Protein AF-0000000069130497 (afdb_homodimer)

Secondary structure (DSSP, 8-state):
-----------------------------EEPHHHHHHHHBSEEEEEEEEHHHHS--SS-PEEESSEEEEEEEE-B-SSTT--EEEEEEEEEEEEEEEESSSS--EEEEEEEEEEEEEEE-/-----------------------------EEPHHHHHHHHBSEEEEEEEEHHHHS--SS-PEEESSEEEEEEEE-B-SSTT--EEEEEEEEEEEEEEEESSSS--EEEEEEEEEEEEEEE-

Foldseek 3Di:
DCCPDDPPPPCPPPDCPVVPPPPPPPPVDDDDDVRVPVVQAKWKDKDWAAPCVVPPDPADKDKVVRTDIAIEIGGDHPDPPWDKAAPDKDKDWDWMWIASDPVDIDIDIDIDIHGDTIDID/DPCPPPPPPPPPPPPPPPPPPPPPPPPPDDDDDVRVPVVQAKWKDKDWAAPCVVPPDPADKDKVVRTDIAIEIGGDHPDPVWDKAAPDKDKDWDWMWIASDPVGIDIDIDIDIHGDTIDID

Solvent-accessible surface area (backbone atoms only — not comparable to full-atom values): 14346 Å² total; per-residue (Å²): 139,90,83,84,79,86,85,81,80,81,81,79,80,76,79,78,73,68,75,75,76,71,65,74,74,70,71,70,66,62,40,48,47,70,59,40,41,65,65,9,39,49,32,68,39,69,41,58,42,49,46,62,75,78,52,73,61,94,64,75,66,51,51,42,58,39,25,37,64,36,37,34,55,41,40,29,39,96,45,89,88,33,44,51,36,67,76,38,70,46,73,45,36,32,40,36,34,36,26,76,46,96,84,42,76,46,77,42,80,44,77,43,76,27,38,75,38,46,44,69,85,137,88,82,78,76,80,79,79,76,78,76,77,74,75,73,74,72,69,76,72,74,70,67,75,72,71,70,70,65,63,41,47,48,68,58,42,40,65,65,9,38,48,32,67,38,70,41,57,41,48,46,62,75,79,53,73,59,93,64,77,65,50,50,41,58,42,24,36,64,35,37,35,56,41,40,27,40,97,46,89,86,33,44,49,36,65,78,39,70,46,72,45,35,31,41,35,33,38,25,74,45,97,83,42,78,47,75,45,81,44,76,43,77,28,37,76,39,45,41,70,84

Sequence (242 aa):
SWSSRPNHLTVTLIIKHGQAHSAPLSHAVVLNFQEVWHRSFCRTIEKLVEVVQEYPGEVEHIYSPSCVPLVRCAGCCGDDNMECHPTNTSNVTMLVRHRRSDVDNNIDCMTFVEHQTCECRSWSSRPNHLTVTLIIKHGQAHSAPLSHAVVLNFQEVWHRSFCRTIEKLVEVVQEYPGEVEHIYSPSCVPLVRCAGCCGDDNMECHPTNTSNVTMLVRHRRSDVDNNIDCMTFVEHQTCECR

Nearest PDB structures (foldseek):
  3p9w-assembly4_G  TM=9.369E-01  e=6.025E-10  Homo sapiens
  6d3o-assembly1_A  TM=9.027E-01  e=5.396E-10  Homo sapiens
  1mjv-assembly1_B  TM=9.504E-01  e=1.233E-09  Homo sapiens
  1mkk-assembly1_A  TM=8.549E-01  e=1.716E-09  Homo sapiens
  2gnn-assembly1_B  TM=8.647E-01  e=1.409E-07  Orf virus (strain NZ2)

InterPro domains:
  IPR000072 PDGF/VEGF domain [PF00341] (42-120)
  IPR000072 PDGF/VEGF domain [PS50278] (29-121)
  IPR000072 PDGF/VEGF domain [SM00141] (40-121)
  IPR000072 PDGF/VEGF domain [cd00135] (40-121)
  IPR023581 Platelet-derived growth factor, conserved site [PS00249] (65-77)
  IPR029034 Cystine-knot cytokine [G3DSA:2.10.90.10] (26-121)
  IPR029034 Cystine-knot cytokine [SSF57501] (28-121)
  IPR050507 Platelet-derived/Vascular endothelial growth factor [PTHR12025] (25-121)

Radius of gyration: 30.94 Å; Cα contacts (8 Å, |Δi|>4): 458; chains: 2; bounding box: 43×103×122 Å

Structure (mmCIF, N/CA/C/O backbone):
data_AF-0000000069130497-model_v1
#
loop_
_entity.id
_entity.type
_entity.pdbx_description
1 polymer 'Placental growth factor b'
#
loop_
_atom_site.group_PDB
_atom_site.id
_atom_site.type_symbol
_atom_site.label_atom_id
_atom_site.label_alt_id
_atom_site.label_comp_id
_atom_site.label_asym_id
_atom_site.label_entity_id
_atom_site.label_seq_id
_atom_site.pdbx_PDB_ins_code
_atom_site.Cartn_x
_atom_site.Cartn_y
_atom_site.Cartn_z
_atom_site.occupancy
_atom_site.B_iso_or_equiv
_atom_site.auth_seq_id
_atom_site.auth_comp_id
_atom_site.auth_asym_id
_atom_site.auth_atom_id
_atom_site.pdbx_PDB_model_num
ATOM 1 N N . SER A 1 1 ? -8.797 -27.828 69.25 1 28.8 1 SER A N 1
ATOM 2 C CA . SER A 1 1 ? -10.234 -28.016 69.062 1 28.8 1 SER A CA 1
ATOM 3 C C . SER A 1 1 ? -10.57 -28.312 67.625 1 28.8 1 SER A C 1
ATOM 5 O O . SER A 1 1 ? -10.445 -27.438 66.75 1 28.8 1 SER A O 1
ATOM 7 N N . TRP A 1 2 ? -10.461 -29.766 67.188 1 34.94 2 TRP A N 1
ATOM 8 C CA . TRP A 1 2 ? -10.211 -30.453 65.938 1 34.94 2 TRP A CA 1
ATOM 9 C C . TRP A 1 2 ? -11.5 -30.625 65.125 1 34.94 2 TRP A C 1
ATOM 11 O O . TRP A 1 2 ? -12.391 -31.375 65.5 1 34.94 2 TRP A O 1
ATOM 21 N N . SER A 1 3 ? -12.211 -29.469 64.375 1 34.5 3 SER A N 1
ATOM 22 C CA . SER A 1 3 ? -13.5 -29.234 63.719 1 34.5 3 SER A CA 1
ATOM 23 C C . SER A 1 3 ? -13.633 -30.031 62.438 1 34.5 3 SER A C 1
ATOM 25 O O . SER A 1 3 ? -12.875 -29.812 61.469 1 34.5 3 SER A O 1
ATOM 27 N N . SER A 1 4 ? -13.992 -31.438 62.438 1 38.03 4 SER A N 1
ATOM 28 C CA . SER A 1 4 ? -13.969 -32.438 61.406 1 38.03 4 SER A CA 1
ATOM 29 C C . SER A 1 4 ? -15.102 -32.25 60.406 1 38.03 4 SER A C 1
ATOM 31 O O . SER A 1 4 ? -16.266 -32.531 60.688 1 38.03 4 SER A O 1
ATOM 33 N N . ARG A 1 5 ? -14.992 -31.047 59.469 1 37.59 5 ARG A N 1
ATOM 34 C CA . ARG A 1 5 ? -16.125 -30.656 58.656 1 37.59 5 ARG A CA 1
ATOM 35 C C . ARG A 1 5 ? -16.406 -31.688 57.562 1 37.59 5 ARG A C 1
ATOM 37 O O . ARG A 1 5 ? -15.492 -32.406 57.156 1 37.59 5 ARG A O 1
ATOM 44 N N . PRO A 1 6 ? -17.703 -31.922 57 1 43.5 6 PRO A N 1
ATOM 45 C CA . PRO A 1 6 ? -18.516 -32.875 56.25 1 43.5 6 PRO A CA 1
ATOM 46 C C . PRO A 1 6 ? -18.234 -32.812 54.75 1 43.5 6 PRO A C 1
ATOM 48 O O . PRO A 1 6 ? -18.297 -31.734 54.156 1 43.5 6 PRO A O 1
ATOM 51 N N . ASN A 1 7 ? -17.359 -33.719 54 1 34.62 7 ASN A N 1
ATOM 52 C CA . ASN A 1 7 ? -16.781 -33.594 52.688 1 34.62 7 ASN A CA 1
ATOM 53 C C . ASN A 1 7 ? -17.766 -34.031 51.594 1 34.62 7 ASN A C 1
ATOM 55 O O . ASN A 1 7 ? -18.047 -35.219 51.438 1 34.62 7 ASN A O 1
ATOM 59 N N . HIS A 1 8 ? -18.953 -33.375 51.344 1 37.59 8 HIS A N 1
ATOM 60 C CA . HIS A 1 8 ? -19.938 -33.781 50.344 1 37.59 8 HIS A CA 1
ATOM 61 C C . HIS A 1 8 ? -19.359 -33.688 48.938 1 37.59 8 HIS A C 1
ATOM 63 O O . HIS A 1 8 ? -18.859 -32.656 48.531 1 37.59 8 HIS A O 1
ATOM 69 N N . LEU A 1 9 ? -18.891 -34.906 48.25 1 34.34 9 LEU A N 1
ATOM 70 C CA . LEU A 1 9 ? -18.172 -35.031 47 1 34.34 9 LEU A CA 1
ATOM 71 C C . LEU A 1 9 ? -19.141 -35 45.812 1 34.34 9 LEU A C 1
ATOM 73 O O . LEU A 1 9 ? -19.906 -35.938 45.594 1 34.34 9 LEU A O 1
ATOM 77 N N . THR A 1 10 ? -20 -34.031 45.469 1 38.69 10 THR A N 1
ATOM 78 C CA . THR A 1 10 ? -20.938 -34.188 44.344 1 38.69 10 THR A CA 1
ATOM 79 C C . THR A 1 10 ? -20.203 -34.094 43 1 38.69 10 THR A C 1
ATOM 81 O O . THR A 1 10 ? -19.5 -33.125 42.75 1 38.69 10 THR A O 1
ATOM 84 N N . VAL A 1 11 ? -19.922 -35.312 42.281 1 32.31 11 VAL A N 1
ATOM 85 C CA . VAL A 1 11 ? -19.156 -35.438 41.031 1 32.31 11 VAL A CA 1
ATOM 86 C C . VAL A 1 11 ? -20.016 -35.062 39.844 1 32.31 11 VAL A C 1
ATOM 88 O O . VAL A 1 11 ? -21.031 -35.719 39.562 1 32.31 11 VAL A O 1
ATOM 91 N N . THR A 1 12 ? -20.469 -33.812 39.562 1 33.53 12 THR A N 1
ATOM 92 C CA . THR A 1 12 ? -21.266 -33.531 38.375 1 33.53 12 THR A CA 1
ATOM 93 C C . THR A 1 12 ? -20.422 -33.719 37.125 1 33.53 12 THR A C 1
ATOM 95 O O . THR A 1 12 ? -19.406 -33.031 36.938 1 33.53 12 THR A O 1
ATOM 98 N N . LEU A 1 13 ? -20.422 -34.938 36.562 1 29.92 13 LEU A N 1
ATOM 99 C CA . LEU A 1 13 ? -19.656 -35.188 35.344 1 29.92 13 LEU A CA 1
ATOM 100 C C . LEU A 1 13 ? -20.266 -34.5 34.156 1 29.92 13 LEU A C 1
ATOM 102 O O . LEU A 1 13 ? -21.406 -34.75 33.781 1 29.92 13 LEU A O 1
ATOM 106 N N . ILE A 1 14 ? -20.062 -33.188 33.938 1 34.47 14 ILE A N 1
ATOM 107 C CA . ILE A 1 14 ? -20.531 -32.406 32.812 1 34.47 14 ILE A CA 1
ATOM 108 C C . ILE A 1 14 ? -19.938 -32.969 31.516 1 34.47 14 ILE A C 1
ATOM 110 O O . ILE A 1 14 ? -18.703 -33.125 31.406 1 34.47 14 ILE A O 1
ATOM 114 N N . ILE A 1 15 ? -20.734 -33.75 30.797 1 35.5 15 ILE A N 1
ATOM 115 C CA . ILE A 1 15 ? -20.516 -34.375 29.484 1 35.5 15 ILE A CA 1
ATOM 1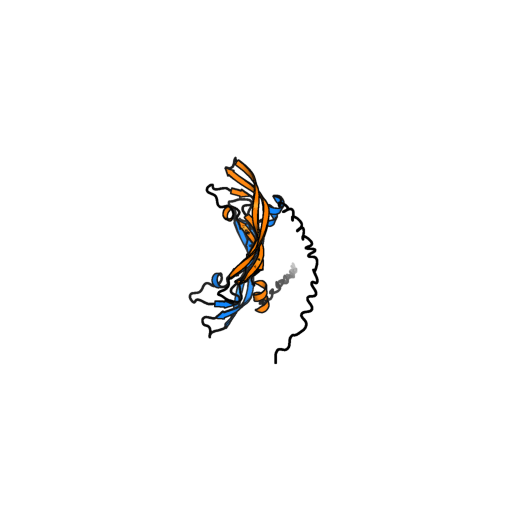16 C C . ILE A 1 15 ? -20.078 -33.281 28.5 1 35.5 15 ILE A C 1
ATOM 118 O O . ILE A 1 15 ? -20.766 -32.281 28.312 1 35.5 15 ILE A O 1
ATOM 122 N N . LYS A 1 16 ? -18.797 -33.406 28.062 1 34.66 16 LYS A N 1
ATOM 123 C CA . LYS A 1 16 ? -18.047 -32.594 27.109 1 34.66 16 LYS A CA 1
ATOM 124 C C . LYS A 1 16 ? -18.594 -32.781 25.688 1 34.66 16 LYS A C 1
ATOM 126 O O . LYS A 1 16 ? -18.328 -33.812 25.047 1 34.66 16 LYS A O 1
ATOM 131 N N . HIS A 1 17 ? -19.859 -32.5 25.484 1 37.72 17 HIS A N 1
ATOM 132 C CA . HIS A 1 17 ? -20.172 -32.531 24.062 1 37.72 17 HIS A CA 1
ATOM 133 C C . HIS A 1 17 ? -19.25 -31.625 23.281 1 37.72 17 HIS A C 1
ATOM 135 O O . HIS A 1 17 ? -19.328 -30.391 23.406 1 37.72 17 HIS A O 1
ATOM 141 N N . GLY A 1 18 ? -18.047 -31.812 23.266 1 35.75 18 GLY A N 1
ATOM 142 C CA . GLY A 1 18 ? -17.281 -30.922 22.406 1 35.75 18 GLY A CA 1
ATOM 143 C C . GLY A 1 18 ? -17.766 -30.906 20.969 1 35.75 18 GLY A C 1
ATOM 144 O O . GLY A 1 18 ? -17.75 -31.953 20.297 1 35.75 18 GLY A O 1
ATOM 145 N N . GLN A 1 19 ? -18.984 -30.297 20.781 1 37.62 19 GLN A N 1
ATOM 146 C CA . GLN A 1 19 ? -19.328 -30.125 19.375 1 37.62 19 GLN A CA 1
ATOM 147 C C . GLN A 1 19 ? -18.109 -29.734 18.547 1 37.62 19 GLN A C 1
ATOM 149 O O . GLN A 1 19 ? -17.375 -28.812 18.906 1 37.62 19 GLN A O 1
ATOM 154 N N . ALA A 1 20 ? -17.531 -30.688 17.812 1 35.47 20 ALA A N 1
ATOM 155 C CA . ALA A 1 20 ? -16.5 -30.469 16.797 1 35.47 20 ALA A C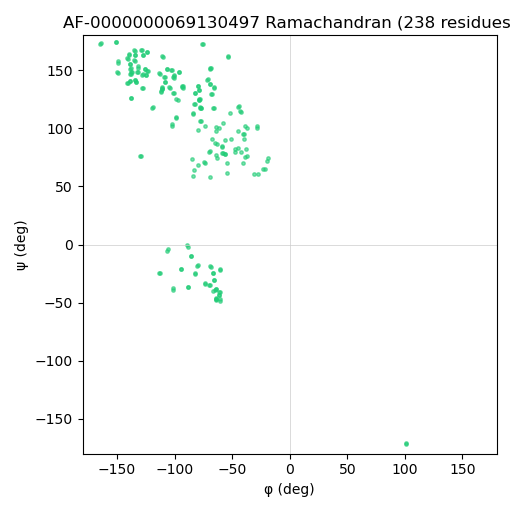A 1
ATOM 156 C C . ALA A 1 20 ? -16.906 -29.391 15.805 1 35.47 20 ALA A C 1
ATOM 158 O O . ALA A 1 20 ? -18 -29.438 15.242 1 35.47 20 ALA A O 1
ATOM 159 N N . HIS A 1 21 ? -16.609 -28.172 16 1 37.44 21 HIS A N 1
ATOM 160 C CA . HIS A 1 21 ? -16.625 -27.094 15.031 1 37.44 21 HIS A CA 1
ATOM 161 C C . HIS A 1 21 ? -16.078 -27.562 13.688 1 37.44 21 HIS A C 1
ATOM 163 O O . HIS A 1 21 ? -14.906 -27.906 13.57 1 37.44 21 HIS A O 1
ATOM 169 N N . SER A 1 22 ? -16.797 -28.406 12.977 1 39.41 22 SER A N 1
ATOM 170 C CA . SER A 1 22 ? -16.297 -28.578 11.617 1 39.41 22 SER A CA 1
ATOM 171 C C . SER A 1 22 ? -16 -27.219 10.961 1 39.41 22 SER A C 1
ATOM 173 O O . SER A 1 22 ? -16.891 -26.391 10.836 1 39.41 22 SER A O 1
ATOM 175 N N . ALA A 1 23 ? -15.031 -26.641 11.141 1 41.22 23 ALA A N 1
ATOM 176 C CA . ALA A 1 23 ? -14.68 -25.453 10.367 1 41.22 23 ALA A CA 1
ATOM 177 C C . ALA A 1 23 ? -14.938 -25.656 8.883 1 41.22 23 ALA A C 1
ATOM 179 O O . ALA A 1 23 ? -14.578 -26.703 8.328 1 41.22 23 ALA A O 1
ATOM 180 N N . PRO A 1 24 ? -16.047 -25.219 8.312 1 41.09 24 PRO A N 1
ATOM 181 C CA . PRO A 1 24 ? -16.156 -25.344 6.855 1 41.09 24 PRO A CA 1
ATOM 182 C C . PRO A 1 24 ? -14.789 -25.312 6.16 1 41.09 24 PRO A C 1
ATOM 184 O O . PRO A 1 24 ? -13.875 -24.625 6.621 1 41.09 24 PRO A O 1
ATOM 187 N N . LEU A 1 25 ? -14.203 -26.344 5.738 1 41.81 25 LEU A N 1
ATOM 188 C CA . LEU A 1 25 ? -13.109 -26.312 4.77 1 41.81 25 LEU A CA 1
ATOM 189 C C . LEU A 1 25 ? -13.258 -25.125 3.818 1 41.81 25 LEU A C 1
ATOM 191 O O . LEU A 1 25 ? -14.211 -25.078 3.033 1 41.81 25 LEU A O 1
ATOM 195 N N . SER A 1 26 ? -13.273 -23.922 4.191 1 45 26 SER A N 1
ATOM 196 C CA . SER A 1 26 ? -13.211 -22.797 3.254 1 45 26 SER A CA 1
ATOM 197 C C . SER A 1 26 ? -12.562 -23.219 1.938 1 45 26 SER A C 1
ATOM 199 O O . SER A 1 26 ? -11.414 -23.672 1.92 1 45 26 SER A O 1
ATOM 201 N N . HIS A 1 27 ? -13.102 -24.078 1.172 1 49.47 27 HIS A N 1
ATOM 202 C CA . HIS A 1 27 ? -12.672 -24.312 -0.199 1 49.47 27 HIS A CA 1
ATOM 203 C C . HIS A 1 27 ? -11.867 -23.141 -0.735 1 49.47 27 HIS A C 1
ATOM 205 O O . HIS A 1 27 ? -12.391 -22.016 -0.833 1 49.47 27 HIS A O 1
ATOM 211 N N . ALA A 1 28 ? -10.766 -22.953 -0.386 1 60.38 28 ALA A N 1
ATOM 212 C CA . ALA A 1 28 ? -9.906 -21.875 -0.86 1 60.38 28 ALA A CA 1
ATOM 213 C C . ALA A 1 28 ? -10.094 -21.641 -2.355 1 60.38 28 ALA A C 1
ATOM 215 O O . ALA A 1 28 ? -9.734 -22.484 -3.176 1 60.38 28 ALA A O 1
ATOM 216 N N . VAL A 1 29 ? -11.219 -21 -2.811 1 77.12 29 VAL A N 1
ATOM 217 C CA . VAL A 1 29 ? -11.508 -20.594 -4.18 1 77.12 29 VAL A CA 1
ATOM 218 C C . VAL A 1 29 ? -10.258 -20 -4.82 1 77.12 29 VAL A C 1
ATOM 220 O O . VAL A 1 29 ? -9.578 -19.172 -4.215 1 77.12 29 VAL A O 1
ATOM 223 N N . VAL A 1 30 ? -9.781 -20.719 -5.828 1 91.5 30 VAL A N 1
ATOM 224 C CA . VAL A 1 30 ? -8.719 -20.188 -6.676 1 91.5 30 VAL A CA 1
ATOM 225 C C . VAL A 1 30 ? -9.227 -18.984 -7.461 1 91.5 30 VAL A C 1
ATOM 227 O O . VAL A 1 30 ? -10.227 -19.094 -8.188 1 91.5 30 VAL A O 1
ATOM 230 N N . LEU A 1 31 ? -8.664 -17.875 -7.242 1 96.19 31 LEU A N 1
ATOM 231 C CA . LEU A 1 31 ? -9.031 -16.719 -8.062 1 96.19 31 LEU A CA 1
ATOM 232 C C . LEU A 1 31 ? -8.57 -16.906 -9.5 1 96.19 31 LEU A C 1
ATOM 234 O O . LEU A 1 31 ? -7.426 -17.297 -9.742 1 96.19 31 LEU A O 1
ATOM 238 N N . ASN A 1 32 ? -9.453 -16.703 -10.406 1 96.44 32 ASN A N 1
ATOM 239 C CA . ASN A 1 32 ? -9.094 -16.922 -11.805 1 96.44 32 ASN A CA 1
ATOM 240 C C . ASN A 1 32 ? -8.234 -15.781 -12.344 1 96.44 32 ASN A C 1
ATOM 242 O O . ASN A 1 32 ? -8.086 -14.742 -11.695 1 96.44 32 ASN A O 1
ATOM 246 N N . PHE A 1 33 ? -7.758 -15.961 -13.508 1 97.31 33 PHE A N 1
ATOM 247 C CA . PHE A 1 33 ? -6.793 -15.047 -14.102 1 97.31 33 PHE A CA 1
ATOM 248 C C . PHE A 1 33 ? -7.414 -13.664 -14.297 1 97.31 33 PHE A C 1
ATOM 250 O O . PHE A 1 33 ? -6.797 -12.648 -13.977 1 97.31 33 PHE A O 1
ATOM 257 N N . GLN A 1 34 ? -8.625 -13.594 -14.867 1 97.19 34 GLN A N 1
ATOM 258 C CA . GLN A 1 34 ? -9.273 -12.32 -15.164 1 97.19 34 GLN A CA 1
ATOM 259 C C . GLN A 1 34 ? -9.5 -11.508 -13.891 1 97.19 34 GLN A C 1
ATOM 261 O O . GLN A 1 34 ? -9.281 -10.289 -13.883 1 97.19 34 GLN A O 1
ATOM 266 N N . GLU A 1 35 ? -9.891 -12.164 -12.875 1 97.19 35 GLU A N 1
ATOM 267 C CA . GLU A 1 35 ? -10.109 -11.5 -11.602 1 97.19 35 GLU A CA 1
ATOM 268 C C . GLU A 1 35 ? -8.812 -10.93 -11.039 1 97.19 35 GLU A C 1
ATOM 270 O O . GLU A 1 35 ? -8.773 -9.773 -10.602 1 97.19 35 GLU A O 1
ATOM 275 N N . VAL A 1 36 ? -7.773 -11.773 -11.086 1 98.38 36 VAL A N 1
ATOM 276 C CA . VAL A 1 36 ? -6.484 -11.32 -10.578 1 98.38 36 VAL A CA 1
ATOM 277 C C . VAL A 1 36 ? -5.996 -10.125 -11.383 1 98.38 36 VAL A C 1
ATOM 279 O O . VAL A 1 36 ? -5.535 -9.133 -10.82 1 98.38 36 VAL A O 1
ATOM 282 N N . TRP A 1 37 ? -6.148 -10.219 -12.695 1 97.88 37 TRP A N 1
ATOM 283 C CA . TRP A 1 37 ? -5.723 -9.156 -13.594 1 97.88 37 TRP A CA 1
ATOM 284 C C . TRP A 1 37 ? -6.461 -7.855 -13.281 1 97.88 37 TRP A C 1
ATOM 286 O O . TRP A 1 37 ? -5.836 -6.805 -13.109 1 97.88 37 TRP A O 1
ATOM 296 N N . HIS A 1 38 ? -7.691 -7.891 -13.148 1 98.12 38 HIS A N 1
ATOM 297 C CA . HIS A 1 38 ? -8.508 -6.707 -12.914 1 98.12 38 HIS A CA 1
ATOM 298 C C . HIS A 1 38 ? -8.188 -6.07 -11.57 1 98.12 38 HIS A C 1
ATOM 300 O O . HIS A 1 38 ? -8.133 -4.848 -11.453 1 98.12 38 HIS A O 1
ATOM 306 N N . ARG A 1 39 ? -7.973 -6.828 -10.625 1 98.44 39 ARG A N 1
ATOM 307 C CA . ARG A 1 39 ? -7.801 -6.332 -9.266 1 98.44 39 ARG A CA 1
ATOM 308 C C . ARG A 1 39 ? -6.387 -5.805 -9.055 1 98.44 39 ARG A C 1
ATOM 310 O O . ARG A 1 39 ? -6.117 -5.113 -8.07 1 98.44 39 ARG A O 1
ATOM 317 N N . SER A 1 40 ? -5.484 -6.199 -9.906 1 98.88 40 SER A N 1
ATOM 318 C CA . SER A 1 40 ? -4.098 -5.816 -9.664 1 98.88 40 SER A CA 1
ATOM 319 C C . SER A 1 40 ? -3.646 -4.719 -10.625 1 98.88 40 SER A C 1
ATOM 321 O O . SER A 1 40 ? -2.559 -4.164 -10.469 1 98.88 40 SER A O 1
ATOM 323 N N . PHE A 1 41 ? -4.516 -4.359 -11.555 1 98.81 41 PHE A N 1
ATOM 324 C CA . PHE A 1 41 ? -4.145 -3.404 -12.594 1 98.81 41 PHE A CA 1
ATOM 325 C C . PHE A 1 41 ? -3.965 -2.01 -12.008 1 98.81 41 PHE A C 1
ATOM 327 O O . PHE A 1 41 ? -4.617 -1.656 -11.023 1 98.81 41 PHE A O 1
ATOM 334 N N . CYS A 1 42 ? -3.18 -1.237 -12.539 1 98.94 42 CYS A N 1
ATOM 335 C CA . CYS A 1 42 ? -2.82 0.133 -12.195 1 98.94 42 CYS A CA 1
ATOM 336 C C . CYS A 1 42 ? -4.059 0.952 -11.852 1 98.94 42 CYS A C 1
ATOM 338 O O . CYS A 1 42 ? -4.926 1.161 -12.711 1 98.94 42 CYS A O 1
ATOM 340 N N . ARG A 1 43 ? -4.066 1.453 -10.57 1 98.88 43 ARG A N 1
ATOM 341 C CA . ARG A 1 43 ? -5.199 2.236 -10.078 1 98.88 43 ARG A CA 1
ATOM 342 C C . ARG A 1 43 ? -4.836 2.979 -8.797 1 98.88 43 ARG A C 1
ATOM 344 O O . ARG A 1 43 ? -3.771 2.748 -8.219 1 98.88 43 ARG A O 1
ATOM 351 N N . THR A 1 44 ? -5.703 3.787 -8.375 1 98.94 44 THR A N 1
ATOM 352 C CA . THR A 1 44 ? -5.539 4.438 -7.082 1 98.94 44 THR A CA 1
ATOM 353 C C . THR A 1 44 ? -5.938 3.494 -5.949 1 98.94 44 THR A C 1
ATOM 355 O O . THR A 1 44 ? -6.934 2.775 -6.055 1 98.94 44 THR A O 1
ATOM 358 N N . ILE A 1 45 ? -5.172 3.469 -4.934 1 98.88 45 ILE A N 1
ATOM 359 C CA . ILE A 1 45 ? -5.512 2.699 -3.742 1 98.88 45 ILE A CA 1
ATOM 360 C C . ILE A 1 45 ? -5.105 3.477 -2.492 1 98.88 45 ILE A C 1
ATOM 362 O O . ILE A 1 45 ? -4.277 4.391 -2.562 1 98.88 45 ILE A O 1
ATOM 366 N N . GLU A 1 46 ? -5.703 3.107 -1.387 1 98.75 46 GLU A N 1
ATOM 367 C CA . GLU A 1 46 ? -5.297 3.693 -0.114 1 98.75 46 GLU A CA 1
ATOM 368 C C . GLU A 1 46 ? -4.016 3.047 0.407 1 98.75 46 GLU A C 1
ATOM 370 O O . GLU A 1 46 ? -3.895 1.821 0.419 1 98.75 46 GLU A O 1
ATOM 375 N N . LYS A 1 47 ? -3.094 3.838 0.83 1 98.81 47 LYS A N 1
ATOM 376 C CA . LYS A 1 47 ? -1.846 3.428 1.469 1 98.81 47 LYS A CA 1
ATOM 377 C C . LYS A 1 47 ? -1.674 4.109 2.824 1 98.81 47 LYS A C 1
ATOM 379 O O . LYS A 1 47 ? -2.105 5.246 3.012 1 98.81 47 LYS A O 1
ATOM 384 N N . LEU A 1 48 ? -1.113 3.445 3.713 1 98.88 48 LEU A N 1
ATOM 385 C CA . LEU A 1 48 ? -0.716 4.039 4.984 1 98.88 48 LEU A CA 1
ATOM 386 C C . LEU A 1 48 ? 0.767 4.391 4.98 1 98.88 48 LEU A C 1
ATOM 388 O O . LEU A 1 48 ? 1.62 3.504 5.043 1 98.88 48 LEU A O 1
ATOM 392 N N . VAL A 1 49 ? 1.033 5.727 4.945 1 98.56 49 VAL A N 1
ATOM 393 C CA . VAL A 1 49 ? 2.373 6.227 4.645 1 98.56 49 VAL A CA 1
ATOM 394 C C . VAL A 1 49 ? 2.979 6.859 5.895 1 98.56 49 VAL A C 1
ATOM 396 O O . VAL A 1 49 ? 2.342 7.691 6.547 1 98.56 49 VAL A O 1
ATOM 399 N N . GLU A 1 50 ? 4.227 6.523 6.176 1 97.25 50 GLU A N 1
ATOM 400 C CA . GLU A 1 50 ? 4.906 7.121 7.32 1 97.25 50 GLU A CA 1
ATOM 401 C C . GLU A 1 50 ? 5.113 8.617 7.125 1 97.25 50 GLU A C 1
ATOM 403 O O . GLU A 1 50 ? 5.609 9.055 6.082 1 97.25 50 GLU A O 1
ATOM 408 N N . VAL A 1 51 ? 4.836 9.359 8.133 1 97 51 VAL A N 1
ATOM 409 C CA . VAL A 1 51 ? 4.945 10.812 8.031 1 97 51 VAL A CA 1
ATOM 410 C C . VAL A 1 51 ? 6.398 11.203 7.789 1 97 51 VAL A C 1
ATOM 412 O O . VAL A 1 51 ? 6.684 12.078 6.969 1 97 51 VAL A O 1
ATOM 415 N N . VAL A 1 52 ? 7.305 10.477 8.445 1 95.19 52 VAL A N 1
ATOM 416 C CA . VAL A 1 52 ? 8.719 10.836 8.391 1 95.19 52 VAL A CA 1
ATOM 417 C C . VAL A 1 52 ? 9.25 10.633 6.973 1 95.19 52 VAL A C 1
ATOM 419 O O . VAL A 1 52 ? 10.25 11.234 6.59 1 95.19 52 VAL A O 1
ATOM 422 N N . GLN A 1 53 ? 8.617 9.773 6.207 1 94.81 53 GLN A N 1
ATOM 423 C CA . GLN A 1 53 ? 9.008 9.578 4.816 1 94.81 53 GLN A CA 1
ATOM 424 C C . GLN A 1 53 ? 8.57 10.75 3.947 1 94.81 53 GLN A C 1
ATOM 426 O O . GLN A 1 53 ? 9.234 11.094 2.967 1 94.81 53 GLN A O 1
ATOM 431 N N . GLU A 1 54 ? 7.477 11.344 4.227 1 96.56 54 GLU A N 1
ATOM 432 C CA . GLU A 1 54 ? 6.918 12.469 3.475 1 96.56 54 GLU A CA 1
ATOM 433 C C . GLU A 1 54 ? 7.559 13.789 3.896 1 96.56 54 GLU A C 1
ATOM 435 O O . GLU A 1 54 ? 7.566 14.75 3.129 1 96.56 54 GLU A O 1
ATOM 440 N N . TYR A 1 55 ? 8.047 13.82 5.043 1 94.25 55 TYR A N 1
ATOM 441 C CA . TYR A 1 55 ? 8.695 15 5.609 1 94.25 55 TYR A CA 1
ATOM 442 C C . TYR A 1 55 ? 10.055 14.648 6.188 1 94.25 55 TYR A C 1
ATOM 444 O O . TYR A 1 55 ? 10.266 14.734 7.398 1 94.25 55 TYR A O 1
ATOM 452 N N . PRO A 1 56 ? 10.859 14.5 5.18 1 89.88 56 PRO A N 1
ATOM 453 C CA . PRO A 1 56 ? 12.203 14.156 5.664 1 89.88 56 PRO A CA 1
ATOM 454 C C . PRO A 1 56 ? 12.961 15.359 6.219 1 89.88 56 PRO A C 1
ATOM 456 O O . PRO A 1 56 ? 12.852 16.453 5.676 1 89.88 56 PRO A O 1
ATOM 459 N N . GLY A 1 57 ? 13.273 15.281 7.488 1 79.88 57 GLY A N 1
ATOM 460 C CA . GLY A 1 57 ? 13.961 16.422 8.086 1 79.88 57 GLY A CA 1
ATOM 461 C C . GLY A 1 57 ? 15.281 16.047 8.727 1 79.88 57 GLY A C 1
ATOM 462 O O . GLY A 1 57 ? 15.625 14.875 8.828 1 79.88 57 GLY A O 1
ATOM 463 N N . GLU A 1 58 ? 15.961 17.156 8.953 1 75.44 58 GLU A N 1
ATOM 464 C CA . GLU A 1 58 ? 17.25 17.016 9.617 1 75.44 58 GLU A CA 1
ATOM 465 C C . GLU A 1 58 ? 17.094 16.594 11.07 1 75.44 58 GLU A C 1
ATOM 467 O O . GLU A 1 58 ? 17.922 15.852 11.602 1 75.44 58 GLU A O 1
ATOM 472 N N . VAL A 1 59 ? 16.062 17.094 11.633 1 75.12 59 VAL A N 1
ATOM 473 C CA . VAL A 1 59 ? 15.797 16.766 13.031 1 75.12 59 VAL A CA 1
ATOM 474 C C . VAL A 1 59 ? 14.859 15.562 13.109 1 75.12 59 VAL A C 1
ATOM 476 O O . VAL A 1 59 ? 13.898 15.469 12.336 1 75.12 59 VAL A O 1
ATOM 479 N N . GLU A 1 60 ? 15.227 14.734 13.992 1 78.19 60 GLU A N 1
ATOM 480 C CA . GLU A 1 60 ? 14.406 13.547 14.188 1 78.19 60 GLU A CA 1
ATOM 481 C C . GLU A 1 60 ? 13.148 13.867 14.984 1 78.19 60 GLU A C 1
ATOM 483 O O . GLU A 1 60 ? 13.234 14.43 16.078 1 78.19 60 GLU A O 1
ATOM 488 N N . HIS A 1 61 ? 12.062 13.898 14.391 1 85.81 61 HIS A N 1
ATOM 489 C CA . HIS A 1 61 ? 10.781 14.055 15.07 1 85.81 61 HIS A CA 1
ATOM 490 C C . HIS A 1 61 ? 10.062 12.711 15.203 1 85.81 61 HIS A C 1
ATOM 492 O O . HIS A 1 61 ? 10.219 11.828 14.359 1 85.81 61 HIS A O 1
ATOM 498 N N . ILE A 1 62 ? 9.375 12.672 16.438 1 91.25 62 ILE A N 1
ATOM 499 C CA . ILE A 1 62 ? 8.414 11.586 16.562 1 91.25 62 ILE A CA 1
ATOM 500 C C . ILE A 1 62 ? 7.008 12.102 16.266 1 91.25 62 ILE A C 1
ATOM 502 O O . ILE A 1 62 ? 6.527 13.031 16.922 1 91.25 62 ILE A O 1
ATOM 506 N N . TYR A 1 63 ? 6.328 11.508 15.352 1 94.12 63 TYR A N 1
ATOM 507 C CA . TYR A 1 63 ? 5.004 11.953 14.922 1 94.12 63 TYR A CA 1
ATOM 508 C C . TYR A 1 63 ? 3.916 11.07 15.523 1 94.12 63 TYR A C 1
ATOM 510 O O . TYR A 1 63 ? 4.133 9.883 15.766 1 94.12 63 TYR A O 1
ATOM 518 N N . SER A 1 64 ? 2.764 11.828 15.68 1 95.19 64 SER A N 1
ATOM 519 C CA . SER A 1 64 ? 1.551 11.133 16.094 1 95.19 64 SER A CA 1
ATOM 520 C C . SER A 1 64 ? 0.336 11.633 15.312 1 95.19 64 SER A C 1
ATOM 522 O O . SER A 1 64 ? -0.074 12.781 15.469 1 95.19 64 SER A O 1
ATOM 524 N N . PRO A 1 65 ? -0.413 10.633 14.664 1 97.06 65 PRO A N 1
ATOM 525 C CA . PRO A 1 65 ? 0.109 9.312 14.32 1 97.06 65 PRO A CA 1
ATOM 526 C C . PRO A 1 65 ? 1.401 9.375 13.508 1 97.06 65 PRO A C 1
ATOM 528 O O . PRO A 1 65 ? 1.73 10.43 12.953 1 97.06 65 PRO A O 1
ATOM 531 N N . SER A 1 66 ? 2.121 8.258 13.484 1 97 66 SER A N 1
ATOM 532 C CA . SER A 1 66 ? 3.395 8.25 12.773 1 97 66 SER A CA 1
ATOM 533 C C . SER A 1 66 ? 3.197 7.941 11.289 1 97 66 SER A C 1
ATOM 535 O O . SER A 1 66 ? 4.145 8.008 10.508 1 97 66 SER A O 1
ATOM 537 N N . CYS A 1 67 ? 1.973 7.523 10.898 1 98.5 67 CYS A N 1
ATOM 538 C CA . CYS A 1 67 ? 1.619 7.316 9.5 1 98.5 67 CYS A CA 1
ATOM 539 C C . CYS A 1 67 ? 0.263 7.938 9.18 1 98.5 67 CYS A C 1
ATOM 541 O O . CYS A 1 67 ? -0.484 8.305 10.086 1 98.5 67 CYS A O 1
ATOM 543 N N . VAL A 1 68 ? -0.015 8.117 7.918 1 98.81 68 VAL A N 1
ATOM 544 C CA . VAL A 1 68 ? -1.262 8.742 7.488 1 98.81 68 VAL A CA 1
ATOM 545 C C . VAL A 1 68 ? -1.831 7.984 6.289 1 98.81 68 VAL A C 1
ATOM 547 O O . VAL A 1 68 ? -1.081 7.406 5.5 1 98.81 68 VAL A O 1
ATOM 550 N N . PRO A 1 69 ? -3.152 7.957 6.164 1 98.75 69 PRO A N 1
ATOM 551 C CA . PRO A 1 69 ? -3.781 7.348 4.988 1 98.75 69 PRO A CA 1
ATOM 552 C C . PRO A 1 69 ? -3.742 8.258 3.762 1 98.75 69 PRO A C 1
ATOM 554 O O . PRO A 1 69 ? -4.172 9.406 3.828 1 98.75 69 PRO A O 1
ATOM 557 N N . LEU A 1 70 ? -3.213 7.754 2.705 1 98.81 70 LEU A N 1
ATOM 558 C CA . LEU A 1 70 ? -3.16 8.5 1.451 1 98.81 70 LEU A CA 1
ATOM 559 C C . LEU A 1 70 ? -3.609 7.629 0.282 1 98.81 70 LEU A C 1
ATO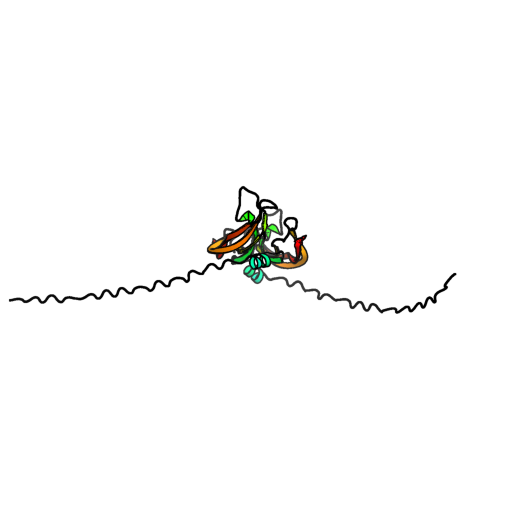M 561 O O . LEU A 1 70 ? -3.277 6.445 0.223 1 98.81 70 LEU A O 1
ATOM 565 N N . VAL A 1 71 ? -4.336 8.219 -0.588 1 98.81 71 VAL A N 1
ATOM 566 C CA . VAL A 1 71 ? -4.652 7.547 -1.844 1 98.81 71 VAL A CA 1
ATOM 567 C C . VAL A 1 71 ? -3.5 7.727 -2.83 1 98.81 71 VAL A C 1
ATOM 569 O O . VAL A 1 71 ? -3.137 8.852 -3.174 1 98.81 71 VAL A O 1
ATOM 572 N N . ARG A 1 72 ? -2.898 6.641 -3.316 1 98.88 72 ARG A N 1
ATOM 573 C CA . ARG A 1 72 ? -1.758 6.648 -4.227 1 98.88 72 ARG A CA 1
ATOM 574 C C . ARG A 1 72 ? -1.908 5.582 -5.305 1 98.88 72 ARG A C 1
ATOM 576 O O . ARG A 1 72 ? -2.578 4.57 -5.094 1 98.88 72 ARG A O 1
ATOM 583 N N . CYS A 1 73 ? -1.249 5.848 -6.383 1 98.94 73 CYS A N 1
ATOM 584 C CA . CYS A 1 73 ? -1.26 4.867 -7.465 1 98.94 73 CYS A CA 1
ATOM 585 C C . CYS A 1 73 ? -0.481 3.617 -7.078 1 98.94 73 CYS A C 1
ATOM 587 O O . CYS A 1 73 ? 0.585 3.709 -6.469 1 98.94 73 CYS A O 1
ATOM 589 N N . ALA A 1 74 ? -1.009 2.506 -7.418 1 98.81 74 ALA A N 1
ATOM 590 C CA . ALA A 1 74 ? -0.378 1.204 -7.215 1 98.81 74 ALA A CA 1
ATOM 591 C C . ALA A 1 74 ? -0.821 0.206 -8.281 1 98.81 74 ALA A C 1
ATOM 593 O O . ALA A 1 74 ? -1.693 0.508 -9.102 1 98.81 74 ALA A O 1
ATOM 594 N N . GLY A 1 75 ? -0.201 -0.932 -8.219 1 98.75 75 GLY A N 1
ATOM 595 C CA . GLY A 1 75 ? -0.538 -1.986 -9.156 1 98.75 75 GLY A CA 1
ATOM 596 C C . GLY A 1 75 ? 0.452 -2.104 -10.305 1 98.75 75 GLY A C 1
ATOM 597 O O . GLY A 1 75 ? 1.539 -1.524 -10.25 1 98.75 75 GLY A O 1
ATOM 598 N N . CYS A 1 76 ? 0.025 -2.965 -11.289 1 98.75 76 CYS A N 1
ATOM 599 C CA . CYS A 1 76 ? 0.937 -3.27 -12.383 1 98.75 76 CYS A CA 1
ATOM 600 C C . CYS A 1 76 ? 0.255 -3.066 -13.734 1 98.75 76 CYS A C 1
ATOM 602 O O . CYS A 1 76 ? -0.953 -2.834 -13.789 1 98.75 76 CYS A O 1
ATOM 604 N N . CYS A 1 77 ? 1.113 -3.064 -14.742 1 98.5 77 CYS A N 1
ATOM 605 C CA . CYS A 1 77 ? 0.655 -2.824 -16.109 1 98.5 77 CYS A CA 1
ATOM 606 C C . CYS A 1 77 ? 0.758 -4.09 -16.938 1 98.5 77 CYS A C 1
ATOM 608 O O . CYS A 1 77 ? 1.398 -5.062 -16.531 1 98.5 77 CYS A O 1
ATOM 610 N N . GLY A 1 78 ? 0.046 -4.148 -18.047 1 94.81 78 GLY A N 1
ATOM 611 C CA . GLY A 1 78 ? 0.054 -5.301 -18.922 1 94.81 78 GLY A CA 1
ATOM 612 C C . GLY A 1 78 ? 1.397 -5.535 -19.594 1 94.81 78 GLY A C 1
ATOM 613 O O . GLY A 1 78 ? 1.752 -6.676 -19.906 1 94.81 78 GLY A O 1
ATOM 614 N N . ASP A 1 79 ? 2.057 -4.422 -19.797 1 91.31 79 ASP A N 1
ATOM 615 C CA . ASP A 1 79 ? 3.389 -4.465 -20.391 1 91.31 79 ASP A CA 1
ATOM 616 C C . ASP A 1 79 ? 4.473 -4.25 -19.344 1 91.31 79 ASP A C 1
ATOM 618 O O . ASP A 1 79 ? 4.402 -3.297 -18.562 1 91.31 79 ASP A O 1
ATOM 622 N N . ASP A 1 80 ? 5.469 -5.082 -19.438 1 87.12 80 ASP A N 1
ATOM 623 C CA . ASP A 1 80 ? 6.527 -5.039 -18.422 1 87.12 80 ASP A CA 1
ATOM 624 C C . ASP A 1 80 ? 7.348 -3.758 -18.547 1 87.12 80 ASP A C 1
ATOM 626 O O . ASP A 1 80 ? 8.078 -3.395 -17.609 1 87.12 80 ASP A O 1
ATOM 630 N N . ASN A 1 81 ? 7.285 -3.125 -19.641 1 92.88 81 ASN A N 1
ATOM 631 C CA . ASN A 1 81 ? 8.055 -1.907 -19.859 1 92.88 81 ASN A CA 1
ATOM 632 C C . ASN A 1 81 ? 7.293 -0.668 -19.391 1 92.88 81 ASN A C 1
ATOM 634 O O . ASN A 1 81 ? 7.793 0.452 -19.5 1 92.88 81 ASN A O 1
ATOM 638 N N . MET A 1 82 ? 6.148 -0.866 -18.938 1 97.5 82 MET A N 1
ATOM 639 C CA . MET A 1 82 ? 5.336 0.246 -18.453 1 97.5 82 MET A CA 1
ATOM 640 C C . MET A 1 82 ? 5.262 0.239 -16.922 1 97.5 82 MET A C 1
ATOM 642 O O . MET A 1 82 ? 5.391 -0.814 -16.297 1 97.5 82 MET A O 1
ATOM 646 N N . GLU A 1 83 ? 5.098 1.393 -16.328 1 98 83 GLU A N 1
ATOM 647 C CA . GLU A 1 83 ? 4.91 1.562 -14.883 1 98 83 GLU A CA 1
ATOM 648 C C . GLU A 1 83 ? 3.645 2.363 -14.586 1 98 83 GLU A C 1
ATOM 650 O O . GLU A 1 83 ? 3.186 3.145 -15.422 1 98 83 GLU A O 1
ATOM 655 N N . CYS A 1 84 ? 3.074 2.102 -13.469 1 98.81 84 CYS A N 1
ATOM 656 C CA . CYS A 1 84 ? 1.875 2.803 -13.023 1 98.81 84 CYS A CA 1
ATOM 657 C C . CYS A 1 84 ? 2.219 4.18 -12.469 1 98.81 84 CYS A C 1
ATOM 659 O O . CYS A 1 84 ? 2.9 4.293 -11.453 1 98.81 84 CYS A O 1
ATOM 661 N N . HIS A 1 85 ? 1.701 5.285 -13.117 1 98.81 85 HIS A N 1
ATOM 662 C CA . HIS A 1 85 ? 2.064 6.645 -12.727 1 98.81 85 HIS A CA 1
ATOM 663 C C . HIS A 1 85 ? 0.824 7.496 -12.477 1 98.81 85 HIS A C 1
ATOM 665 O O . HIS A 1 85 ? -0.176 7.371 -13.188 1 98.81 85 HIS A O 1
ATOM 671 N N . PRO A 1 86 ? 0.974 8.445 -11.5 1 98.75 86 PRO A N 1
ATOM 672 C CA . PRO A 1 86 ? -0.124 9.398 -11.344 1 98.75 86 PRO A CA 1
ATOM 673 C C . PRO A 1 86 ? -0.201 10.406 -12.492 1 98.75 86 PRO A C 1
ATOM 675 O O . PRO A 1 86 ? 0.832 10.844 -13.008 1 98.75 86 PRO A O 1
ATOM 678 N N . THR A 1 87 ? -1.395 10.75 -12.906 1 98.75 87 THR A N 1
ATOM 679 C CA . THR A 1 87 ? -1.577 11.758 -13.938 1 98.75 87 THR A CA 1
ATOM 680 C C . THR A 1 87 ? -2.234 13.016 -13.367 1 98.75 87 THR A C 1
ATOM 682 O O . THR A 1 87 ? -2.154 14.086 -13.961 1 98.75 87 THR A O 1
ATOM 685 N N . ASN A 1 88 ? -2.971 12.914 -12.289 1 98.69 88 ASN A N 1
ATOM 686 C CA . ASN A 1 88 ? -3.559 14.016 -11.539 1 98.69 88 ASN A CA 1
ATOM 687 C C . ASN A 1 88 ? -3.348 13.844 -10.031 1 98.69 88 ASN A C 1
ATOM 689 O O . ASN A 1 88 ? -3.402 12.727 -9.516 1 98.69 88 ASN A O 1
ATOM 693 N N . THR A 1 89 ? -3.109 14.891 -9.422 1 98.38 89 THR A N 1
ATOM 694 C CA . THR A 1 89 ? -2.891 14.852 -7.98 1 98.38 89 THR A CA 1
ATOM 695 C C . THR A 1 89 ? -3.658 15.969 -7.285 1 98.38 89 THR A C 1
ATOM 697 O O . THR A 1 89 ? -4.117 16.906 -7.934 1 98.38 89 THR A O 1
ATOM 700 N N . SER A 1 90 ? -3.904 15.812 -6.047 1 97.62 90 SER A N 1
ATOM 701 C CA . SER A 1 90 ? -4.473 16.828 -5.164 1 97.62 90 SER A CA 1
ATOM 702 C C . SER A 1 90 ? -3.803 16.812 -3.793 1 97.62 90 SER A C 1
ATOM 704 O O . SER A 1 90 ? -3.107 15.852 -3.451 1 97.62 90 SER A O 1
ATOM 706 N N . ASN A 1 91 ? -4.008 17.875 -3.102 1 97.5 91 ASN A N 1
ATOM 707 C CA . ASN A 1 91 ? -3.457 17.953 -1.753 1 97.5 91 ASN A CA 1
ATOM 708 C C . ASN A 1 91 ? -4.516 17.656 -0.695 1 97.5 91 ASN A C 1
ATOM 710 O O . ASN A 1 91 ? -5.695 17.953 -0.891 1 97.5 91 ASN A O 1
ATOM 714 N N . VAL A 1 92 ? -4.082 17.062 0.316 1 97.31 92 VAL A N 1
ATOM 715 C CA . VAL A 1 92 ? -4.891 16.859 1.512 1 97.31 92 VAL A CA 1
ATOM 716 C C . VAL A 1 92 ? -4.133 17.344 2.74 1 97.31 92 VAL A C 1
ATOM 718 O O . VAL A 1 92 ? -2.928 17.125 2.867 1 97.31 92 VAL A O 1
ATOM 721 N N . THR A 1 93 ? -4.809 18.047 3.57 1 97.88 93 THR A N 1
ATOM 722 C CA . THR A 1 93 ? -4.195 18.578 4.789 1 97.88 93 THR A CA 1
ATOM 723 C C . THR A 1 93 ? -4.723 17.828 6.016 1 97.88 93 THR A C 1
ATOM 725 O O . THR A 1 93 ? -5.922 17.562 6.113 1 97.88 93 THR A O 1
ATOM 728 N N . MET A 1 94 ? -3.854 17.547 6.949 1 97.81 94 MET A N 1
ATOM 729 C CA . MET A 1 94 ? -4.184 16.75 8.125 1 97.81 94 MET A CA 1
ATOM 730 C C . MET A 1 94 ? -3.551 17.344 9.383 1 97.81 94 MET A C 1
ATOM 732 O O . MET A 1 94 ? -2.451 17.891 9.328 1 97.81 94 MET A O 1
ATOM 736 N N . LEU A 1 95 ? -4.297 17.172 10.477 1 97.25 95 LEU A N 1
ATOM 737 C CA . LEU A 1 95 ? -3.699 17.516 11.758 1 97.25 95 LEU A CA 1
ATOM 738 C C . LEU A 1 95 ? -2.832 16.375 12.281 1 97.25 95 LEU A C 1
ATOM 740 O O . LEU A 1 95 ? -3.275 15.234 12.336 1 97.25 95 LEU A O 1
ATOM 744 N N . VAL A 1 96 ? -1.621 16.766 12.672 1 96.81 96 VAL A N 1
ATOM 745 C CA . VAL A 1 96 ? -0.665 15.797 13.195 1 96.81 96 VAL A CA 1
ATOM 746 C C . VAL A 1 96 ? 0.074 16.391 14.391 1 96.81 96 VAL A C 1
ATOM 748 O O . VAL A 1 96 ? 0.419 17.578 14.391 1 96.81 96 VAL A O 1
ATOM 751 N N . ARG A 1 97 ? 0.295 15.57 15.383 1 94.88 97 ARG A N 1
ATOM 752 C CA . ARG A 1 97 ? 1.133 15.977 16.5 1 94.88 97 ARG A CA 1
ATOM 753 C C . ARG A 1 97 ? 2.566 15.492 16.328 1 94.88 97 ARG A C 1
ATOM 755 O O . ARG A 1 97 ? 2.805 14.477 15.664 1 94.88 97 ARG A O 1
ATOM 762 N N . HIS A 1 98 ? 3.453 16.234 16.828 1 92.31 98 HIS A N 1
ATOM 763 C CA . HIS A 1 98 ? 4.836 15.781 16.812 1 92.31 98 HIS A CA 1
ATOM 764 C C . HIS A 1 98 ? 5.617 16.312 18 1 92.31 98 HIS A C 1
ATOM 766 O O . HIS A 1 98 ? 5.215 17.312 18.625 1 92.31 98 HIS A O 1
ATOM 772 N N . ARG A 1 99 ? 6.672 15.648 18.328 1 88.5 99 ARG A N 1
ATOM 773 C CA . ARG A 1 99 ? 7.543 16.047 19.438 1 88.5 99 ARG A CA 1
ATOM 774 C C . ARG A 1 99 ? 9.008 15.812 19.094 1 88.5 99 ARG A C 1
ATOM 776 O O . ARG A 1 99 ? 9.344 14.82 18.438 1 88.5 99 ARG A O 1
ATOM 783 N N . ARG A 1 100 ? 9.852 16.719 19.453 1 83.44 100 ARG A N 1
ATOM 784 C CA . ARG A 1 100 ? 11.297 16.547 19.359 1 83.44 100 ARG A CA 1
ATOM 785 C C . ARG A 1 100 ? 11.852 15.906 20.625 1 83.44 100 ARG A C 1
ATOM 787 O O . ARG A 1 100 ? 12.828 15.148 20.562 1 83.44 100 ARG A O 1
ATOM 794 N N . SER A 1 101 ? 11.25 16.312 21.641 1 79.62 101 SER A N 1
ATOM 795 C CA . SER A 1 101 ? 11.531 15.773 22.969 1 79.62 101 SER A CA 1
ATOM 796 C C . SER A 1 101 ? 10.25 15.484 23.734 1 79.62 101 SER A C 1
ATOM 798 O O . SER A 1 101 ? 9.156 15.797 23.266 1 79.62 101 SER A O 1
ATOM 800 N N . ASP A 1 102 ? 10.289 14.812 24.781 1 75.44 102 ASP A N 1
ATOM 801 C CA . ASP A 1 102 ? 9.109 14.453 25.578 1 75.44 102 ASP A CA 1
ATOM 802 C C . ASP A 1 102 ? 8.391 15.695 26.078 1 75.44 102 ASP A C 1
ATOM 804 O O . ASP A 1 102 ? 7.199 15.641 26.406 1 75.44 102 ASP A O 1
ATOM 808 N N . VAL A 1 103 ? 9.141 16.75 26.109 1 76.56 103 VAL A N 1
ATOM 809 C CA . VAL A 1 103 ? 8.578 17.953 26.719 1 76.56 103 VAL A CA 1
ATOM 810 C C . VAL A 1 103 ? 7.965 18.828 25.641 1 76.56 103 VAL A C 1
ATOM 812 O O . VAL A 1 103 ? 7.078 19.641 25.906 1 76.56 103 VAL A O 1
ATOM 815 N N . ASP A 1 104 ? 8.406 18.609 24.453 1 79.06 104 ASP A N 1
ATOM 816 C CA . ASP A 1 104 ? 7.965 19.438 23.344 1 79.06 104 ASP A CA 1
ATOM 817 C C . ASP A 1 104 ? 6.91 18.703 22.5 1 79.06 104 ASP A C 1
ATOM 819 O O . ASP A 1 104 ? 7.203 17.703 21.859 1 79.06 104 ASP A O 1
ATOM 823 N N . ASN A 1 105 ? 5.695 19.141 22.719 1 84.69 105 ASN A N 1
ATOM 824 C CA . ASN A 1 105 ? 4.586 18.594 21.953 1 84.69 105 ASN A CA 1
ATOM 825 C C . ASN A 1 105 ? 3.869 19.672 21.141 1 84.69 105 ASN A C 1
ATOM 827 O O . ASN A 1 105 ? 3.41 20.672 21.703 1 84.69 105 ASN A O 1
ATOM 831 N N . ASN A 1 106 ? 3.914 19.484 19.812 1 91.19 106 ASN A N 1
ATOM 832 C CA . ASN A 1 106 ? 3.285 20.438 18.906 1 91.19 106 ASN A CA 1
ATOM 833 C C . ASN A 1 106 ? 2.262 19.75 18 1 91.19 106 ASN A C 1
ATOM 835 O O . ASN A 1 106 ? 2.328 18.531 17.797 1 91.19 106 ASN A O 1
ATOM 839 N N . ILE A 1 107 ? 1.237 20.516 17.641 1 93.56 107 ILE A N 1
ATOM 840 C CA . ILE A 1 107 ? 0.271 20.078 16.641 1 93.56 107 ILE A CA 1
ATOM 841 C C . ILE A 1 107 ? 0.417 20.938 15.375 1 93.56 107 ILE A C 1
ATOM 843 O O . ILE A 1 107 ? 0.5 22.156 15.453 1 93.56 107 ILE A O 1
ATOM 847 N N . ASP A 1 108 ? 0.491 20.281 14.258 1 94.38 108 ASP A N 1
ATOM 848 C CA . ASP A 1 108 ? 0.669 21 13 1 94.38 108 ASP A CA 1
ATOM 849 C C . ASP A 1 108 ? -0.326 20.516 11.945 1 94.38 108 ASP A C 1
ATOM 851 O O . ASP A 1 108 ? -0.752 19.359 11.969 1 94.38 108 ASP A O 1
ATOM 855 N N . CYS A 1 109 ? -0.717 21.469 11.047 1 95.69 109 CYS A N 1
ATOM 856 C CA . CYS A 1 109 ? -1.393 21.094 9.805 1 95.69 109 CYS A CA 1
ATOM 857 C C . CYS A 1 109 ? -0.386 20.719 8.727 1 95.69 109 CYS A C 1
ATOM 859 O O . CYS A 1 109 ? 0.396 21.562 8.281 1 95.69 109 CYS A O 1
ATOM 861 N N . MET A 1 110 ? -0.395 19.469 8.391 1 96.44 110 MET A N 1
ATOM 862 C CA . MET A 1 110 ? 0.543 18.984 7.379 1 96.44 110 MET A CA 1
ATOM 863 C C . MET A 1 110 ? -0.179 18.656 6.074 1 96.44 110 MET A C 1
ATOM 865 O O . MET A 1 110 ? -1.305 18.156 6.094 1 96.44 110 MET A O 1
ATOM 869 N N . THR A 1 111 ? 0.478 18.922 4.961 1 97.5 111 THR A N 1
ATOM 870 C CA . THR A 1 111 ? -0.118 18.703 3.648 1 97.5 111 THR A CA 1
ATOM 871 C C . THR A 1 111 ? 0.579 17.547 2.926 1 97.5 111 THR A C 1
ATOM 873 O O . THR A 1 111 ? 1.809 17.453 2.932 1 97.5 111 THR A O 1
ATOM 876 N N . PHE A 1 112 ? -0.246 16.719 2.359 1 97.81 112 PHE A N 1
ATOM 877 C CA . PHE A 1 112 ? 0.239 15.555 1.618 1 97.81 112 PHE A CA 1
ATOM 878 C C . PHE A 1 112 ? -0.369 15.516 0.221 1 97.81 112 PHE A C 1
ATOM 880 O O . PHE A 1 112 ? -1.387 16.156 -0.039 1 97.81 112 PHE A O 1
ATOM 887 N N . VAL A 1 113 ? 0.316 14.711 -0.581 1 98 113 VAL A N 1
ATOM 888 C CA . VAL A 1 113 ? -0.158 14.578 -1.954 1 98 113 VAL A CA 1
ATOM 889 C C . VAL A 1 113 ? -0.943 13.273 -2.105 1 98 113 VAL A C 1
ATOM 891 O O . VAL A 1 113 ? -0.479 12.211 -1.688 1 98 113 VAL A O 1
ATOM 894 N N . GLU A 1 114 ? -2.152 13.422 -2.693 1 98.31 114 GLU A N 1
ATOM 895 C CA . GLU A 1 114 ? -2.934 12.266 -3.105 1 98.31 114 GLU A CA 1
ATOM 896 C C . GLU A 1 114 ? -3.057 12.188 -4.625 1 98.31 114 GLU A C 1
ATOM 898 O O . GLU A 1 114 ? -2.984 13.211 -5.309 1 98.31 114 GLU A O 1
ATOM 903 N N . HIS A 1 115 ? -3.096 10.961 -5.059 1 98.81 115 HIS A N 1
ATOM 904 C CA . HIS A 1 115 ? -3.266 10.727 -6.488 1 98.81 115 HIS A CA 1
ATOM 905 C C . HIS A 1 115 ? -4.738 10.562 -6.852 1 98.81 115 HIS A C 1
ATOM 907 O O . HIS A 1 115 ? -5.469 9.844 -6.164 1 98.81 115 HIS A O 1
ATOM 913 N N . GLN A 1 116 ? -5.145 11.219 -7.914 1 98.81 116 GLN A N 1
ATOM 914 C CA . GLN A 1 116 ? -6.547 11.156 -8.32 1 98.81 116 GLN A CA 1
ATOM 915 C C . GLN A 1 116 ? -6.742 10.188 -9.484 1 98.81 116 GLN A C 1
ATOM 917 O O . GLN A 1 116 ? -7.789 9.555 -9.594 1 98.81 116 GLN A O 1
ATOM 922 N N . THR A 1 117 ? -5.762 10.203 -10.367 1 98.88 117 THR A N 1
ATOM 923 C CA . THR A 1 117 ? -5.805 9.305 -11.516 1 98.88 117 THR A CA 1
ATOM 924 C C . THR A 1 117 ? -4.43 8.703 -11.789 1 98.88 117 THR A C 1
ATOM 926 O O . THR A 1 117 ? -3.406 9.289 -11.43 1 98.88 117 THR A O 1
ATOM 929 N N . CYS A 1 118 ? -4.426 7.52 -12.344 1 98.88 118 CYS A N 1
ATOM 930 C CA . CYS A 1 118 ? -3.203 6.785 -12.648 1 98.88 118 CYS A CA 1
ATOM 931 C C . CYS A 1 118 ? -3.236 6.242 -14.078 1 98.88 118 CYS A C 1
ATOM 933 O O . CYS A 1 118 ? -4.309 5.992 -14.625 1 98.88 118 CYS A O 1
ATOM 935 N N . GLU A 1 119 ? -2.051 6.105 -14.602 1 98.69 119 GLU A N 1
ATOM 936 C CA . GLU A 1 119 ? -1.954 5.512 -15.93 1 98.69 119 GLU A CA 1
ATOM 937 C C . GLU A 1 119 ? -0.647 4.742 -16.094 1 98.69 119 GLU A C 1
ATOM 939 O O . GLU A 1 119 ? 0.367 5.09 -15.492 1 98.69 119 GLU A O 1
ATOM 944 N N . CYS A 1 120 ? -0.768 3.67 -16.906 1 98.69 120 CYS A N 1
ATOM 945 C CA . CYS A 1 120 ? 0.443 2.965 -17.312 1 98.69 120 CYS A CA 1
ATOM 946 C C . CYS A 1 120 ? 1.159 3.717 -18.438 1 98.69 120 CYS A C 1
ATOM 948 O O . CYS A 1 120 ? 0.559 4.027 -19.469 1 98.69 120 CYS A O 1
ATOM 950 N N . ARG A 1 121 ? 2.471 4.035 -18.188 1 97.5 121 ARG A N 1
ATOM 951 C CA . ARG A 1 121 ? 3.277 4.75 -19.172 1 97.5 121 ARG A CA 1
ATOM 952 C C . ARG A 1 121 ? 4.684 4.168 -19.25 1 97.5 121 ARG A C 1
ATOM 954 O O . ARG A 1 121 ? 5.176 3.584 -18.281 1 97.5 121 ARG A O 1
ATOM 961 N N . SER B 1 1 ? -25.625 67.125 -54.812 1 29.86 1 SER B N 1
ATOM 962 C CA . SER B 1 1 ? -25.422 67.188 -53.344 1 29.86 1 SER B CA 1
ATOM 963 C C . SER B 1 1 ? -25.656 65.812 -52.688 1 29.86 1 SER B C 1
ATOM 965 O O . SER B 1 1 ? -26.797 65.375 -52.562 1 29.86 1 SER B O 1
ATOM 967 N N . TRP B 1 2 ? -24.609 64.875 -52.906 1 36.31 2 TRP B N 1
ATOM 968 C CA . TRP B 1 2 ? -24.547 63.438 -52.688 1 36.31 2 TRP B CA 1
ATOM 969 C C . TRP B 1 2 ? -24.438 63.125 -51.188 1 36.31 2 TRP B C 1
ATOM 971 O O . TRP B 1 2 ? -23.438 63.469 -50.562 1 36.31 2 TRP B O 1
ATOM 981 N N . SER B 1 3 ? -25.516 63.344 -50.312 1 35 3 SER B N 1
ATOM 982 C CA . SER B 1 3 ? -25.609 63.188 -48.875 1 35 3 SER B CA 1
ATOM 983 C C . SER B 1 3 ? -25.422 61.719 -48.469 1 35 3 SER B C 1
ATOM 985 O O . SER B 1 3 ? -26.25 60.875 -48.812 1 35 3 SER B O 1
ATOM 987 N N . SER B 1 4 ? -24.141 61.188 -48.469 1 36.62 4 SER B N 1
ATOM 988 C CA . SER B 1 4 ? -23.656 59.875 -48.094 1 36.62 4 SER B CA 1
ATOM 989 C C . SER B 1 4 ? -23.906 59.594 -46.594 1 36.62 4 SER B C 1
ATOM 991 O O . SER B 1 4 ? -23.375 60.312 -45.75 1 36.62 4 SER B O 1
ATOM 993 N N . ARG B 1 5 ? -25.203 59.312 -46.219 1 38.78 5 ARG B N 1
ATOM 994 C CA . ARG B 1 5 ? -25.562 59.031 -44.812 1 38.78 5 ARG B CA 1
ATOM 995 C C . ARG B 1 5 ? -24.781 57.844 -44.281 1 38.78 5 ARG B C 1
ATOM 997 O O . ARG B 1 5 ? -24.734 56.781 -44.906 1 38.78 5 ARG B O 1
ATOM 1004 N N . PRO B 1 6 ? -23.719 58.062 -43.406 1 42.03 6 PRO B N 1
ATOM 1005 C CA . PRO B 1 6 ? -22.891 57 -42.812 1 42.03 6 PRO B CA 1
ATOM 1006 C C . PRO B 1 6 ? -23.703 56.094 -41.906 1 42.03 6 PRO B C 1
ATOM 1008 O O . PRO B 1 6 ? -24.562 56.562 -41.156 1 42.03 6 PRO B O 1
ATOM 1011 N N . ASN B 1 7 ? -24.188 54.875 -42.406 1 38.16 7 ASN B N 1
ATOM 1012 C CA . ASN B 1 7 ? -24.859 53.844 -41.625 1 38.16 7 ASN B CA 1
ATOM 1013 C C . ASN B 1 7 ? -24.016 53.375 -40.469 1 38.16 7 ASN B C 1
ATOM 1015 O O . ASN B 1 7 ? -22.875 52.938 -40.656 1 38.16 7 ASN B O 1
ATOM 1019 N N . HIS B 1 8 ? -24.172 54.031 -39.312 1 36.09 8 HIS B N 1
ATOM 1020 C CA . HIS B 1 8 ? -23.516 53.688 -38.062 1 36.09 8 HIS B CA 1
ATOM 1021 C C . HIS B 1 8 ? -23.844 52.25 -37.625 1 36.09 8 HIS B C 1
ATOM 1023 O O . HIS B 1 8 ? -25 51.906 -37.469 1 36.09 8 HIS B O 1
ATOM 1029 N N . LEU B 1 9 ? -23.188 51.219 -38.219 1 37.16 9 LEU B N 1
ATOM 1030 C CA . LEU B 1 9 ? -23.312 49.812 -37.812 1 37.16 9 LEU B CA 1
ATOM 1031 C C . LEU B 1 9 ? -22.891 49.656 -36.344 1 37.16 9 LEU B C 1
ATOM 1033 O O . LEU B 1 9 ? -21.734 49.906 -36 1 37.16 9 LEU B O 1
ATOM 1037 N N . THR B 1 10 ? -23.781 49.906 -35.375 1 35.75 10 THR B N 1
ATOM 1038 C CA . THR B 1 10 ? -23.453 49.719 -33.969 1 35.75 10 THR B CA 1
ATOM 1039 C C . THR B 1 10 ? -23.188 48.25 -33.656 1 35.75 10 THR B C 1
ATOM 1041 O O . THR B 1 10 ? -24.031 47.375 -33.938 1 35.75 10 THR B O 1
ATOM 1044 N N . VAL B 1 11 ? -21.953 47.75 -33.812 1 32.59 11 VAL B N 1
ATOM 1045 C CA . VAL B 1 11 ? -21.562 46.406 -33.469 1 32.59 11 VAL B CA 1
ATOM 1046 C C . VAL B 1 11 ? -21.719 46.219 -31.953 1 32.59 11 VAL B C 1
ATOM 1048 O O . VAL B 1 11 ? -21.141 46.969 -31.156 1 32.59 11 VAL B O 1
ATOM 1051 N N . THR B 1 12 ? -22.953 45.844 -31.5 1 32.12 12 THR B N 1
ATOM 1052 C CA . THR B 1 12 ? -23.094 45.469 -30.094 1 32.12 12 THR B CA 1
ATOM 1053 C C . THR B 1 12 ? -22.188 44.312 -29.734 1 32.12 12 THR B C 1
ATOM 1055 O O . THR B 1 12 ? -22.266 43.25 -30.359 1 32.12 12 THR B O 1
ATOM 1058 N N . LEU B 1 13 ? -20.969 44.625 -29.406 1 29.38 13 LEU B N 1
ATOM 1059 C CA . LEU B 1 13 ? -20.047 43.594 -28.891 1 29.38 13 LEU B CA 1
ATOM 1060 C C . LEU B 1 13 ? -20.625 42.906 -27.672 1 29.38 13 LEU B C 1
ATOM 1062 O O . LEU B 1 13 ? -20.859 43.531 -26.641 1 29.38 13 LEU B O 1
ATOM 1066 N N . ILE B 1 14 ? -21.562 41.969 -27.844 1 32.66 14 ILE B N 1
ATOM 1067 C CA . ILE B 1 14 ? -22.047 41.188 -26.719 1 32.66 14 ILE B CA 1
ATOM 1068 C C . ILE B 1 14 ? -20.875 40.438 -26.062 1 32.66 14 ILE B C 1
ATOM 1070 O O . ILE B 1 14 ? -20.234 39.625 -26.703 1 32.66 14 ILE B O 1
ATOM 1074 N N . ILE B 1 15 ? -20.141 41.188 -25.281 1 32.72 15 ILE B N 1
ATOM 1075 C CA . ILE B 1 15 ? -19.125 40.5 -24.5 1 32.72 15 ILE B CA 1
ATOM 1076 C C . ILE B 1 15 ? -19.781 39.406 -23.656 1 32.72 15 ILE B C 1
ATOM 1078 O O . ILE B 1 15 ? -20.625 39.719 -22.797 1 32.72 15 ILE B O 1
ATOM 1082 N N . LYS B 1 16 ? -20.125 38.25 -24.25 1 35.94 16 LYS B N 1
ATOM 1083 C CA . LYS B 1 16 ? -20.5 37.125 -23.391 1 35.94 16 LYS B CA 1
ATOM 1084 C C . LYS B 1 16 ? -19.484 36.938 -22.266 1 35.94 16 LYS B C 1
ATOM 1086 O O . LYS B 1 16 ? -18.297 36.719 -22.531 1 35.94 16 LYS B O 1
ATOM 1091 N N . HIS B 1 17 ? -19.625 37.781 -21.219 1 35.62 17 HIS B N 1
ATOM 1092 C CA . HIS B 1 17 ? -18.906 37.406 -20 1 35.62 17 HIS B CA 1
ATOM 1093 C C . HIS B 1 17 ? -19.031 35.906 -19.719 1 35.62 17 HIS B C 1
ATOM 1095 O O . HIS B 1 17 ? -20.141 35.375 -19.672 1 35.62 17 HIS B O 1
ATOM 1101 N N . GLY B 1 18 ? -18.266 35.094 -20.375 1 35.25 18 GLY B N 1
ATOM 1102 C CA . GLY B 1 18 ? -18.188 33.719 -19.875 1 35.25 18 GLY B CA 1
ATOM 1103 C C . GLY B 1 18 ? -18.125 33.656 -18.359 1 35.25 18 GLY B C 1
ATOM 1104 O O . GLY B 1 18 ? -17.391 34.375 -17.719 1 35.25 18 GLY B O 1
ATOM 1105 N N . GLN B 1 19 ? -19.312 33.469 -17.781 1 36.59 19 GLN B N 1
ATOM 1106 C CA . GLN B 1 19 ? -19.297 33.156 -16.359 1 36.59 19 GLN B CA 1
ATOM 1107 C C . GLN B 1 19 ? -18.141 32.188 -16.031 1 36.59 19 GLN B C 1
ATOM 1109 O O . GLN B 1 19 ? -18 31.156 -16.688 1 36.59 19 GLN B O 1
ATOM 1114 N N . ALA B 1 20 ? -17.016 32.719 -15.609 1 35.88 20 ALA B N 1
ATOM 1115 C CA . ALA B 1 20 ? -16.016 31.891 -14.945 1 35.88 20 ALA B CA 1
ATOM 1116 C C . ALA B 1 20 ? -16.656 30.969 -13.914 1 35.88 20 ALA B C 1
ATOM 1118 O O . ALA B 1 20 ? -17.375 31.422 -13.016 1 35.88 20 ALA B O 1
ATOM 1119 N N . HIS B 1 21 ? -17.172 29.859 -14.312 1 36.72 21 HIS B N 1
ATOM 1120 C CA . HIS B 1 21 ? -17.469 28.844 -13.305 1 36.72 21 HIS B CA 1
ATOM 1121 C C . HIS B 1 21 ? -16.375 28.812 -12.234 1 36.72 21 HIS B C 1
ATOM 1123 O O . HIS B 1 21 ? -15.195 28.641 -12.555 1 36.72 21 HIS B O 1
ATOM 1129 N N . SER B 1 22 ? -16.453 29.703 -11.273 1 38.97 22 SER B N 1
ATOM 1130 C CA . SER B 1 22 ? -15.602 29.516 -10.102 1 38.97 22 SER B CA 1
ATOM 1131 C C . SER B 1 22 ? -15.531 28.031 -9.711 1 38.97 22 SER B C 1
ATOM 1133 O O . SER B 1 22 ? -16.562 27.375 -9.578 1 38.97 22 SER B O 1
ATOM 1135 N N . ALA B 1 23 ? -14.688 27.312 -10.156 1 41.31 23 ALA B N 1
ATOM 1136 C CA . ALA B 1 23 ? -14.43 26 -9.562 1 41.31 23 ALA B CA 1
ATOM 1137 C C . ALA B 1 23 ? -14.57 26.047 -8.047 1 41.31 23 ALA B C 1
ATOM 1139 O O . ALA B 1 23 ? -14.156 27.031 -7.41 1 41.31 23 ALA B O 1
ATOM 1140 N N . PRO B 1 24 ? -15.695 25.609 -7.488 1 40.5 24 PRO B N 1
ATOM 1141 C CA . PRO B 1 24 ? -15.703 25.625 -6.023 1 40.5 24 PRO B CA 1
ATOM 1142 C C . PRO B 1 24 ? -14.312 25.453 -5.422 1 40.5 24 PRO B C 1
ATOM 1144 O O . PRO B 1 24 ? -13.477 24.734 -5.98 1 40.5 24 PRO B O 1
ATOM 1147 N N . LEU B 1 25 ? -13.633 26.406 -4.992 1 41.66 25 LEU B N 1
ATOM 1148 C CA . LEU B 1 25 ? -12.531 26.219 -4.051 1 41.66 25 LEU B CA 1
ATOM 1149 C C . LEU B 1 25 ? -12.75 24.969 -3.197 1 41.66 25 LEU B C 1
ATOM 1151 O O . LEU B 1 25 ? -13.711 24.906 -2.422 1 41.66 25 LEU B O 1
ATOM 1155 N N . SER B 1 26 ? -12.844 23.797 -3.688 1 45.06 26 SER B N 1
ATOM 1156 C CA . SER B 1 26 ? -12.828 22.625 -2.812 1 45.06 26 SER B CA 1
ATOM 1157 C C . SER B 1 26 ? -12.172 22.953 -1.474 1 45.06 26 SER B C 1
ATOM 1159 O O . SER B 1 26 ? -11.008 23.359 -1.429 1 45.06 26 SER B O 1
ATOM 1161 N N . HIS B 1 27 ? -12.68 23.766 -0.679 1 49.81 27 HIS B N 1
ATOM 1162 C CA . HIS B 1 27 ? -12.242 23.938 0.704 1 49.81 27 HIS B CA 1
ATOM 1163 C C . HIS B 1 27 ? -11.461 22.719 1.182 1 49.81 27 HIS B C 1
ATOM 1165 O O . HIS B 1 27 ? -12.008 21.609 1.246 1 49.81 27 HIS B O 1
ATOM 1171 N N . ALA B 1 28 ? -10.367 22.531 0.766 1 60.59 28 ALA B N 1
ATOM 1172 C CA . ALA B 1 28 ? -9.523 21.422 1.223 1 60.59 28 ALA B CA 1
ATOM 1173 C C . ALA B 1 28 ? -9.719 21.172 2.715 1 60.59 28 ALA B C 1
ATOM 1175 O O . ALA B 1 28 ? -9.352 22 3.547 1 60.59 28 ALA B O 1
ATOM 1176 N N . VAL B 1 29 ? -10.852 20.531 3.141 1 77.06 29 VAL B N 1
ATOM 1177 C CA . VAL B 1 29 ? -11.148 20.125 4.508 1 77.06 29 VAL B CA 1
ATOM 1178 C C . VAL B 1 29 ? -9.906 19.5 5.145 1 77.06 29 VAL B C 1
ATOM 1180 O O . VAL B 1 29 ? -9.242 18.672 4.535 1 77.06 29 VAL B O 1
ATOM 1183 N N . VAL B 1 30 ? -9.43 20.203 6.148 1 91.38 30 VAL B N 1
ATOM 1184 C CA . VAL B 1 30 ? -8.375 19.656 6.992 1 91.38 30 VAL B CA 1
ATOM 1185 C C . VAL B 1 30 ? -8.906 18.469 7.781 1 91.38 30 VAL B C 1
ATOM 1187 O O . VAL B 1 30 ? -9.898 18.578 8.508 1 91.38 30 VAL B O 1
ATOM 1190 N N . LEU B 1 31 ? -8.359 17.328 7.562 1 96.12 31 LEU B N 1
ATOM 1191 C CA . LEU B 1 31 ? -8.75 16.188 8.383 1 96.12 31 LEU B CA 1
ATOM 1192 C C . LEU B 1 31 ? -8.281 16.359 9.82 1 96.12 31 LEU B C 1
ATOM 1194 O O . LEU B 1 31 ? -7.129 16.734 10.062 1 96.12 31 LEU B O 1
ATOM 1198 N N . ASN B 1 32 ? -9.164 16.188 10.719 1 96.56 32 ASN B N 1
ATOM 1199 C CA . ASN B 1 32 ? -8.805 16.391 12.117 1 96.56 32 ASN B CA 1
ATOM 1200 C C . ASN B 1 32 ? -7.973 15.234 12.664 1 96.56 32 ASN B C 1
ATOM 1202 O O . ASN B 1 32 ? -7.84 14.203 12.008 1 96.56 32 ASN B O 1
ATOM 1206 N N . PHE B 1 33 ? -7.504 15.406 13.836 1 97.31 33 PHE B N 1
ATOM 1207 C CA . PHE B 1 33 ? -6.559 14.469 14.43 1 97.31 33 PHE B CA 1
ATOM 1208 C C . PHE B 1 33 ? -7.203 13.102 14.625 1 97.31 33 PHE B C 1
ATOM 1210 O O . PHE B 1 33 ? -6.602 12.078 14.305 1 97.31 33 PHE B O 1
ATOM 1217 N N . GLN B 1 34 ? -8.398 13.062 15.172 1 97.12 34 GLN B N 1
ATOM 1218 C CA . GLN B 1 34 ? -9.062 11.797 15.469 1 97.12 34 GLN B CA 1
ATOM 1219 C C . GLN B 1 34 ? -9.305 10.984 14.203 1 97.12 34 GLN B C 1
ATOM 1221 O O . GLN B 1 34 ? -9.102 9.766 14.188 1 97.12 34 GLN B O 1
ATOM 1226 N N . GLU B 1 35 ? -9.688 11.633 13.188 1 97.12 35 GLU B N 1
ATOM 1227 C CA . GLU B 1 35 ? -9.922 10.969 11.906 1 97.12 35 GLU B CA 1
ATOM 1228 C C . GLU B 1 35 ? -8.625 10.383 11.352 1 97.12 35 GLU B C 1
ATOM 1230 O O . GLU B 1 35 ? -8.602 9.227 10.906 1 97.12 35 GLU B O 1
ATOM 1235 N N . VAL B 1 36 ? -7.582 11.211 11.398 1 98.38 36 VAL B N 1
ATOM 1236 C CA . VAL B 1 36 ? -6.297 10.75 10.883 1 98.38 36 VAL B CA 1
ATOM 1237 C C . VAL B 1 36 ? -5.824 9.539 11.695 1 98.38 36 VAL B C 1
ATOM 1239 O O . VAL B 1 36 ? -5.379 8.539 11.133 1 98.38 36 VAL B O 1
ATOM 1242 N N . TRP B 1 37 ? -5.977 9.648 13.008 1 97.88 37 TRP B N 1
ATOM 1243 C CA . TRP B 1 37 ? -5.559 8.57 13.906 1 97.88 37 TRP B CA 1
ATOM 1244 C C . TRP B 1 37 ? -6.312 7.285 13.602 1 97.88 37 TRP B C 1
ATOM 1246 O O . TRP B 1 37 ? -5.703 6.227 13.43 1 97.88 37 TRP B O 1
ATOM 1256 N N . HIS B 1 38 ? -7.539 7.34 13.461 1 98.12 38 HIS B N 1
ATOM 1257 C CA . HIS B 1 38 ? -8.375 6.164 13.234 1 98.12 38 HIS B CA 1
ATOM 1258 C C . HIS B 1 38 ? -8.07 5.527 11.883 1 98.12 38 HIS B C 1
ATOM 1260 O O . HIS B 1 38 ? -8.016 4.301 11.766 1 98.12 38 HIS B O 1
ATOM 1266 N N . ARG B 1 39 ? -7.863 6.277 10.938 1 98.44 39 ARG B N 1
ATOM 1267 C CA . ARG B 1 39 ? -7.703 5.781 9.578 1 98.44 39 ARG B CA 1
ATOM 1268 C C . ARG B 1 39 ? -6.297 5.23 9.359 1 98.44 39 ARG B C 1
ATOM 1270 O O . ARG B 1 39 ? -6.043 4.531 8.375 1 98.44 39 ARG B O 1
ATOM 1277 N N . SER B 1 40 ? -5.379 5.594 10.219 1 98.88 40 SER B N 1
ATOM 1278 C CA . SER B 1 40 ? -4 5.191 9.969 1 98.88 40 SER B CA 1
ATOM 1279 C C . SER B 1 40 ? -3.566 4.086 10.93 1 98.88 40 SER B C 1
ATOM 1281 O O . SER B 1 40 ? -2.486 3.514 10.781 1 98.88 40 SER B O 1
ATOM 1283 N N . PHE B 1 41 ? -4.426 3.76 11.867 1 98.81 41 PHE B N 1
ATOM 1284 C CA . PHE B 1 41 ? -4.066 2.799 12.898 1 98.81 41 PHE B CA 1
ATOM 1285 C C . PHE B 1 41 ? -3.912 1.401 12.312 1 98.81 41 PHE B C 1
ATOM 1287 O O . PHE B 1 41 ? -4.57 1.062 11.328 1 98.81 41 PHE B O 1
ATOM 1294 N N . CYS B 1 42 ? -3.148 0.595 12.852 1 98.94 42 CYS B N 1
ATOM 1295 C CA . CYS B 1 42 ? -2.816 -0.781 12.5 1 98.94 42 CYS B CA 1
ATOM 1296 C C . CYS B 1 42 ? -4.07 -1.577 12.164 1 98.94 42 CYS B C 1
ATOM 1298 O O . CYS B 1 42 ? -4.938 -1.774 13.016 1 98.94 42 CYS B O 1
ATOM 1300 N N . ARG B 1 43 ? -4.086 -2.057 10.875 1 98.88 43 ARG B N 1
ATOM 1301 C CA . ARG B 1 43 ? -5.23 -2.82 10.383 1 98.88 43 ARG B CA 1
ATOM 1302 C C . ARG B 1 43 ? -4.879 -3.574 9.102 1 98.88 43 ARG B C 1
ATOM 1304 O O . ARG B 1 43 ? -3.811 -3.365 8.531 1 98.88 43 ARG B O 1
ATOM 1311 N N . THR B 1 44 ? -5.766 -4.371 8.68 1 98.94 44 THR B N 1
ATOM 1312 C CA . THR B 1 44 ? -5.609 -5.023 7.387 1 98.94 44 THR B CA 1
ATOM 1313 C C . THR B 1 44 ? -5.992 -4.078 6.25 1 98.94 44 THR B C 1
ATOM 1315 O O . THR B 1 44 ? -6.977 -3.344 6.355 1 98.94 44 THR B O 1
ATOM 1318 N N . ILE B 1 45 ? -5.227 -4.059 5.238 1 98.88 45 ILE B N 1
ATOM 1319 C CA . ILE B 1 45 ? -5.559 -3.289 4.047 1 98.88 45 ILE B CA 1
ATOM 1320 C C . ILE B 1 45 ? -5.168 -4.074 2.797 1 98.88 45 ILE B C 1
ATOM 1322 O O . ILE B 1 45 ? -4.359 -5 2.867 1 98.88 45 ILE B O 1
ATOM 1326 N N . GLU B 1 46 ? -5.77 -3.697 1.692 1 98.75 46 GLU B N 1
ATOM 1327 C CA . GLU B 1 46 ? -5.375 -4.293 0.421 1 98.75 46 GLU B CA 1
ATOM 1328 C C . GLU B 1 46 ? -4.09 -3.668 -0.108 1 98.75 46 GLU B C 1
ATOM 1330 O O . GLU B 1 46 ? -3.949 -2.441 -0.121 1 98.75 46 GLU B O 1
ATOM 1335 N N . LYS B 1 47 ? -3.172 -4.473 -0.534 1 98.81 47 LYS B N 1
ATOM 1336 C CA . LYS B 1 47 ? -1.922 -4.078 -1.179 1 98.81 47 LYS B CA 1
ATOM 1337 C C . LYS B 1 47 ? -1.763 -4.766 -2.531 1 98.81 47 LYS B C 1
ATOM 1339 O O . LYS B 1 47 ? -2.217 -5.898 -2.717 1 98.81 47 LYS B O 1
ATOM 1344 N N . LEU B 1 48 ? -1.194 -4.109 -3.428 1 98.88 48 LEU B N 1
ATOM 1345 C CA . LEU B 1 48 ? -0.805 -4.715 -4.695 1 98.88 48 LEU B CA 1
ATOM 1346 C C . LEU B 1 48 ? 0.672 -5.094 -4.688 1 98.88 48 LEU B C 1
ATOM 1348 O O . LEU B 1 48 ? 1.541 -4.223 -4.746 1 98.88 48 LEU B O 1
ATOM 1352 N N . VAL B 1 49 ? 0.922 -6.438 -4.641 1 98.56 49 VAL B N 1
ATOM 1353 C CA . VAL B 1 49 ? 2.252 -6.961 -4.34 1 98.56 49 VAL B CA 1
ATOM 1354 C C . VAL B 1 49 ? 2.848 -7.609 -5.586 1 98.56 49 VAL B C 1
ATOM 1356 O O . VAL B 1 49 ? 2.197 -8.43 -6.238 1 98.56 49 VAL B O 1
ATOM 1359 N N . GLU B 1 50 ? 4.105 -7.285 -5.863 1 97.25 50 GLU B N 1
ATOM 1360 C CA . GLU B 1 50 ? 4.777 -7.887 -7.012 1 97.25 50 GLU B CA 1
ATOM 1361 C C . GLU B 1 50 ? 4.953 -9.391 -6.816 1 97.25 50 GLU B C 1
ATOM 1363 O O . GLU B 1 50 ? 5.441 -9.836 -5.773 1 97.25 50 GLU B O 1
ATOM 1368 N N . VAL B 1 51 ? 4.66 -10.133 -7.82 1 97 51 VAL B N 1
ATOM 1369 C CA . VAL B 1 51 ? 4.742 -11.586 -7.723 1 97 51 VAL B CA 1
ATOM 1370 C C . VAL B 1 51 ? 6.188 -12.008 -7.477 1 97 51 VAL B C 1
ATOM 1372 O O . VAL B 1 51 ? 6.453 -12.891 -6.656 1 97 51 VAL B O 1
ATOM 1375 N N . VAL B 1 52 ? 7.109 -11.297 -8.141 1 95.19 52 VAL B N 1
ATOM 1376 C CA . VAL B 1 52 ? 8.516 -11.688 -8.078 1 95.19 52 VAL B CA 1
ATOM 1377 C C . VAL B 1 52 ? 9.047 -11.5 -6.664 1 95.19 52 VAL B C 1
ATOM 1379 O O . VAL B 1 52 ? 10.039 -12.125 -6.273 1 95.19 52 VAL B O 1
ATOM 1382 N N . GLN B 1 53 ? 8.438 -10.617 -5.895 1 94.88 53 GLN B N 1
ATOM 1383 C CA . GLN B 1 53 ? 8.836 -10.43 -4.504 1 94.88 53 GLN B CA 1
ATOM 1384 C C . GLN B 1 53 ? 8.367 -11.594 -3.637 1 94.88 53 GLN B C 1
ATOM 1386 O O . GLN B 1 53 ? 9.031 -11.945 -2.654 1 94.88 53 GLN B O 1
ATOM 1391 N N . GLU B 1 54 ? 7.27 -12.172 -3.918 1 96.62 54 GLU B N 1
ATOM 1392 C CA . GLU B 1 54 ? 6.688 -13.281 -3.17 1 96.62 54 GLU B CA 1
ATOM 1393 C C . GLU B 1 54 ? 7.301 -14.617 -3.592 1 96.62 54 GLU B C 1
ATOM 1395 O O . GLU B 1 54 ? 7.281 -15.586 -2.83 1 96.62 54 GLU B O 1
ATOM 1400 N N . TYR B 1 55 ? 7.781 -14.672 -4.734 1 94.25 55 TYR B N 1
ATOM 1401 C CA . TYR B 1 55 ? 8.406 -15.867 -5.301 1 94.25 55 TYR B CA 1
ATOM 1402 C C . TYR B 1 55 ? 9.781 -15.539 -5.871 1 94.25 55 TYR B C 1
ATOM 1404 O O . TYR B 1 55 ? 9.992 -15.625 -7.086 1 94.25 55 TYR B O 1
ATOM 1412 N N . PRO B 1 56 ? 10.586 -15.414 -4.863 1 89.69 56 PRO B N 1
ATOM 1413 C CA . PRO B 1 56 ? 11.938 -15.094 -5.34 1 89.69 56 PRO B CA 1
ATOM 1414 C C . PRO B 1 56 ? 12.672 -16.312 -5.887 1 89.69 56 PRO B 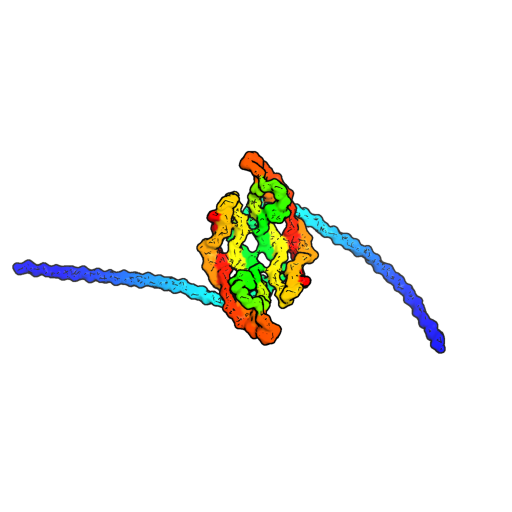C 1
ATOM 1416 O O . PRO B 1 56 ? 12.531 -17.422 -5.352 1 89.69 56 PRO B O 1
ATOM 1419 N N . GLY B 1 57 ? 13 -16.25 -7.16 1 79.94 57 GLY B N 1
ATOM 1420 C CA . GLY B 1 57 ? 13.664 -17.391 -7.754 1 79.94 57 GLY B CA 1
ATOM 1421 C C . GLY B 1 57 ? 14.992 -17.031 -8.398 1 79.94 57 GLY B C 1
ATOM 1422 O O . GLY B 1 57 ? 15.352 -15.859 -8.492 1 79.94 57 GLY B O 1
ATOM 1423 N N . GLU B 1 58 ? 15.664 -18.141 -8.633 1 75.31 58 GLU B N 1
ATOM 1424 C CA . GLU B 1 58 ? 16.953 -18.016 -9.297 1 75.31 58 GLU B CA 1
ATOM 1425 C C . GLU B 1 58 ? 16.797 -17.594 -10.75 1 75.31 58 GLU B C 1
ATOM 1427 O O . GLU B 1 58 ? 17.625 -16.859 -11.289 1 75.31 58 GLU B O 1
ATOM 1432 N N . VAL B 1 59 ? 15.75 -18.078 -11.297 1 75.38 59 VAL B N 1
ATOM 1433 C CA . VAL B 1 59 ? 15.484 -17.734 -12.688 1 75.38 59 VAL B CA 1
ATOM 1434 C C . VAL B 1 59 ? 14.578 -16.516 -12.773 1 75.38 59 VAL B C 1
ATOM 1436 O O . VAL B 1 59 ? 13.625 -16.391 -12 1 75.38 59 VAL B O 1
ATOM 1439 N N . GLU B 1 60 ? 14.969 -15.688 -13.656 1 78.62 60 GLU B N 1
ATOM 1440 C CA . GLU B 1 60 ? 14.172 -14.484 -13.852 1 78.62 60 GLU B CA 1
ATOM 1441 C C . GLU B 1 60 ? 12.914 -14.781 -14.664 1 78.62 60 GLU B C 1
ATOM 1443 O O . GLU B 1 60 ? 12.992 -15.328 -15.766 1 78.62 60 GLU B O 1
ATOM 1448 N N . HIS B 1 61 ? 11.812 -14.797 -14.062 1 85.88 61 HIS B N 1
ATOM 1449 C CA . HIS B 1 61 ? 10.531 -14.93 -14.75 1 85.88 61 HIS B CA 1
ATOM 1450 C C . HIS B 1 61 ? 9.836 -13.578 -14.891 1 85.88 61 HIS B C 1
ATOM 1452 O O . HIS B 1 61 ? 10.008 -12.703 -14.039 1 85.88 61 HIS B O 1
ATOM 1458 N N . ILE B 1 62 ? 9.172 -13.516 -16.109 1 91.31 62 ILE B N 1
ATOM 1459 C CA . ILE B 1 62 ? 8.219 -12.422 -16.25 1 91.31 62 ILE B CA 1
ATOM 1460 C C . ILE B 1 62 ? 6.809 -12.914 -15.938 1 91.31 62 ILE B C 1
ATOM 1462 O O . ILE B 1 62 ? 6.316 -13.844 -16.594 1 91.31 62 ILE B O 1
ATOM 1466 N N . TYR B 1 63 ? 6.133 -12.305 -15.031 1 94.19 63 TYR B N 1
ATOM 1467 C CA . TYR B 1 63 ? 4.805 -12.727 -14.602 1 94.19 63 TYR B CA 1
ATOM 1468 C C . TYR B 1 63 ? 3.729 -11.828 -15.203 1 94.19 63 TYR B C 1
ATOM 1470 O O . TYR B 1 63 ? 3.963 -10.641 -15.453 1 94.19 63 TYR B O 1
ATOM 1478 N N . SER B 1 64 ? 2.559 -12.547 -15.367 1 95.12 64 SER B N 1
ATOM 1479 C CA . SER B 1 64 ? 1.354 -11.828 -15.773 1 95.12 64 SER B CA 1
ATOM 1480 C C . SER B 1 64 ? 0.134 -12.305 -15 1 95.12 64 SER B C 1
ATOM 1482 O O . SER B 1 64 ? -0.292 -13.453 -15.141 1 95.12 64 SER B O 1
ATOM 1484 N N . PRO B 1 65 ? -0.598 -11.312 -14.352 1 97 65 PRO B N 1
ATOM 1485 C CA . PRO B 1 65 ? -0.05 -9.992 -14.008 1 97 65 PRO B CA 1
ATOM 1486 C C . PRO B 1 65 ? 1.241 -10.086 -13.203 1 97 65 PRO B C 1
ATOM 1488 O O . PRO B 1 65 ? 1.548 -11.141 -12.633 1 97 65 PRO B O 1
ATOM 1491 N N . SER B 1 66 ? 1.99 -8.977 -13.188 1 97 66 SER B N 1
ATOM 1492 C CA . SER B 1 66 ? 3.264 -8.992 -12.477 1 97 66 SER B CA 1
ATOM 1493 C C . SER B 1 66 ? 3.07 -8.68 -10.992 1 97 66 SER B C 1
ATOM 1495 O O . SER B 1 66 ? 4.016 -8.773 -10.203 1 97 66 SER B O 1
ATOM 1497 N N . CYS B 1 67 ? 1.847 -8.242 -10.602 1 98.5 67 CYS B N 1
ATOM 1498 C CA . CYS B 1 67 ? 1.496 -8.031 -9.203 1 98.5 67 CYS B CA 1
ATOM 1499 C C . CYS B 1 67 ? 0.13 -8.625 -8.883 1 98.5 67 CYS B C 1
ATOM 1501 O O . CYS B 1 67 ? -0.623 -8.984 -9.797 1 98.5 67 CYS B O 1
ATOM 1503 N N . VAL B 1 68 ? -0.16 -8.812 -7.605 1 98.81 68 VAL B N 1
ATOM 1504 C CA . VAL B 1 68 ? -1.417 -9.414 -7.176 1 98.81 68 VAL B CA 1
ATOM 1505 C C . VAL B 1 68 ? -1.974 -8.648 -5.98 1 98.81 68 VAL B C 1
ATOM 1507 O O . VAL B 1 68 ? -1.215 -8.086 -5.188 1 98.81 68 VAL B O 1
ATOM 1510 N N . PRO B 1 69 ? -3.295 -8.602 -5.863 1 98.75 69 PRO B N 1
ATOM 1511 C CA . PRO B 1 69 ? -3.912 -7.984 -4.688 1 98.75 69 PRO B CA 1
ATOM 1512 C C . PRO B 1 69 ? -3.881 -8.891 -3.459 1 98.75 69 PRO B C 1
ATOM 1514 O O . PRO B 1 69 ? -4.324 -10.039 -3.523 1 98.75 69 PRO B O 1
ATOM 1517 N N . LEU B 1 70 ? -3.354 -8.391 -2.412 1 98.81 70 LEU B N 1
ATOM 1518 C CA . LEU B 1 70 ? -3.309 -9.133 -1.158 1 98.81 70 LEU B CA 1
ATOM 1519 C C . LEU B 1 70 ? -3.74 -8.258 0.011 1 98.81 70 LEU B C 1
ATOM 1521 O O . LEU B 1 70 ? -3.391 -7.078 0.069 1 98.81 70 LEU B O 1
ATOM 1525 N N . VAL B 1 71 ? -4.48 -8.828 0.889 1 98.81 71 VAL B N 1
ATOM 1526 C CA . VAL B 1 71 ? -4.785 -8.156 2.145 1 98.81 71 VAL B CA 1
ATOM 1527 C C . VAL B 1 71 ? -3.635 -8.352 3.131 1 98.81 71 VAL B C 1
ATOM 1529 O O . VAL B 1 71 ? -3.289 -9.484 3.471 1 98.81 71 VAL B O 1
ATOM 1532 N N . ARG B 1 72 ? -3.01 -7.277 3.611 1 98.88 72 ARG B N 1
ATOM 1533 C CA . ARG B 1 72 ? -1.868 -7.305 4.52 1 98.88 72 ARG B CA 1
ATOM 1534 C C . ARG B 1 72 ? -2.002 -6.238 5.602 1 98.88 72 ARG B C 1
ATOM 1536 O O . ARG B 1 72 ? -2.654 -5.215 5.395 1 98.88 72 ARG B O 1
ATOM 1543 N N . CYS B 1 73 ? -1.354 -6.508 6.684 1 98.94 73 CYS B N 1
ATOM 1544 C CA . CYS B 1 73 ? -1.341 -5.527 7.766 1 98.94 73 CYS B CA 1
ATOM 1545 C C . CYS B 1 73 ? -0.537 -4.297 7.375 1 98.94 73 CYS B C 1
ATOM 1547 O O . CYS B 1 73 ? 0.531 -4.41 6.77 1 98.94 73 CYS B O 1
ATOM 1549 N N . ALA B 1 74 ? -1.054 -3.168 7.719 1 98.81 74 ALA B N 1
ATOM 1550 C CA . ALA B 1 74 ? -0.4 -1.879 7.508 1 98.81 74 ALA B CA 1
ATOM 1551 C C . ALA B 1 74 ? -0.823 -0.871 8.57 1 98.81 74 ALA B C 1
ATOM 1553 O O . ALA B 1 74 ? -1.688 -1.162 9.406 1 98.81 74 ALA B O 1
ATOM 1554 N N . GLY B 1 75 ? -0.189 0.248 8.508 1 98.81 75 GLY B N 1
ATOM 1555 C CA . GLY B 1 75 ? -0.51 1.308 9.453 1 98.81 75 GLY B CA 1
ATOM 1556 C C . GLY B 1 75 ? 0.48 1.406 10.594 1 98.81 75 GLY B C 1
ATOM 1557 O O . GLY B 1 75 ? 1.554 0.801 10.547 1 98.81 75 GLY B O 1
ATOM 1558 N N . CYS B 1 76 ? 0.08 2.279 11.57 1 98.75 76 CYS B N 1
ATOM 1559 C CA . CYS B 1 76 ? 0.996 2.568 12.664 1 98.75 76 CYS B CA 1
ATOM 1560 C C . CYS B 1 76 ? 0.31 2.377 14.016 1 98.75 76 CYS B C 1
ATOM 1562 O O . CYS B 1 76 ? -0.902 2.164 14.078 1 98.75 76 CYS B O 1
ATOM 1564 N N . CYS B 1 77 ? 1.172 2.373 15.023 1 98.5 77 CYS B N 1
ATOM 1565 C CA . CYS B 1 77 ? 0.708 2.139 16.391 1 98.5 77 CYS B CA 1
ATOM 1566 C C . CYS B 1 77 ? 0.833 3.402 17.219 1 98.5 77 CYS B C 1
ATOM 1568 O O . CYS B 1 77 ? 1.483 4.367 16.812 1 98.5 77 CYS B O 1
ATOM 1570 N N . GLY B 1 78 ? 0.119 3.447 18.344 1 94.94 78 GLY B N 1
ATOM 1571 C CA . GLY B 1 78 ? 0.145 4.602 19.234 1 94.94 78 GLY B CA 1
ATOM 1572 C C . GLY B 1 78 ? 1.493 4.82 19.891 1 94.94 78 GLY B C 1
ATOM 1573 O O . GLY B 1 78 ? 1.858 5.953 20.203 1 94.94 78 GLY B O 1
ATOM 1574 N N . ASP B 1 79 ? 2.145 3.711 20.078 1 91.5 79 ASP B N 1
ATOM 1575 C CA . ASP B 1 79 ? 3.477 3.736 20.672 1 91.5 79 ASP B CA 1
ATOM 1576 C C . ASP B 1 79 ? 4.555 3.502 19.609 1 91.5 79 ASP B C 1
ATOM 1578 O O . ASP B 1 79 ? 4.469 2.557 18.828 1 91.5 79 ASP B O 1
ATOM 1582 N N . ASP B 1 80 ? 5.562 4.312 19.703 1 87.19 80 ASP B N 1
ATOM 1583 C CA . ASP B 1 80 ? 6.625 4.254 18.703 1 87.19 80 ASP B CA 1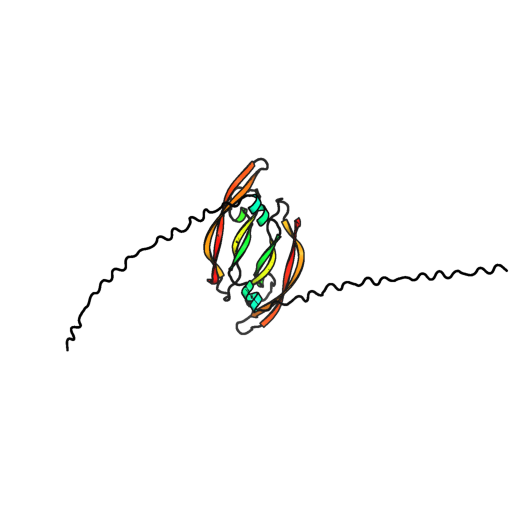
ATOM 1584 C C . ASP B 1 80 ? 7.418 2.955 18.828 1 87.19 80 ASP B C 1
ATOM 1586 O O . ASP B 1 80 ? 8.148 2.582 17.906 1 87.19 80 ASP B O 1
ATOM 1590 N N . ASN B 1 81 ? 7.34 2.324 19.922 1 93.19 81 ASN B N 1
ATOM 1591 C CA . ASN B 1 81 ? 8.094 1.092 20.125 1 93.19 81 ASN B CA 1
ATOM 1592 C C . ASN B 1 81 ? 7.301 -0.133 19.672 1 93.19 81 ASN B C 1
ATOM 1594 O O . ASN B 1 81 ? 7.781 -1.262 19.781 1 93.19 81 ASN B O 1
ATOM 1598 N N . MET B 1 82 ? 6.164 0.081 19.219 1 97.62 82 MET B N 1
ATOM 1599 C CA . MET B 1 82 ? 5.328 -1.016 18.734 1 97.62 82 MET B CA 1
ATOM 1600 C C . MET B 1 82 ? 5.25 -1.009 17.203 1 97.62 82 MET B C 1
ATOM 1602 O O . MET B 1 82 ? 5.398 0.041 16.578 1 97.62 82 MET B O 1
ATOM 1606 N N . GLU B 1 83 ? 5.074 -2.152 16.609 1 98.06 83 GLU B N 1
ATOM 1607 C CA . GLU B 1 83 ? 4.883 -2.32 15.164 1 98.06 83 GLU B CA 1
ATOM 1608 C C . GLU B 1 83 ? 3.604 -3.1 14.867 1 98.06 83 GLU B C 1
ATOM 1610 O O . GLU B 1 83 ? 3.129 -3.867 15.711 1 98.06 83 GLU B O 1
ATOM 1615 N N . CYS B 1 84 ? 3.035 -2.838 13.758 1 98.81 84 CYS B N 1
ATOM 1616 C CA . CYS B 1 84 ? 1.823 -3.52 13.312 1 98.81 84 CYS B CA 1
ATOM 1617 C C . CYS B 1 84 ? 2.145 -4.906 12.766 1 98.81 84 CYS B C 1
ATOM 1619 O O . CYS B 1 84 ? 2.822 -5.031 11.742 1 98.81 84 CYS B O 1
ATOM 1621 N N . HIS B 1 85 ? 1.604 -6 13.406 1 98.81 85 HIS B N 1
ATOM 1622 C CA . HIS B 1 85 ? 1.946 -7.363 13.031 1 98.81 85 HIS B CA 1
ATOM 1623 C C . HIS B 1 85 ? 0.694 -8.195 12.781 1 98.81 85 HIS B C 1
ATOM 1625 O O . HIS B 1 85 ? -0.301 -8.055 13.5 1 98.81 85 HIS B O 1
ATOM 1631 N N . PRO B 1 86 ? 0.819 -9.148 11.797 1 98.75 86 PRO B N 1
ATOM 1632 C CA . PRO B 1 86 ? -0.298 -10.086 11.641 1 98.75 86 PRO B CA 1
ATOM 1633 C C . PRO B 1 86 ? -0.397 -11.078 12.797 1 98.75 86 PRO B C 1
AT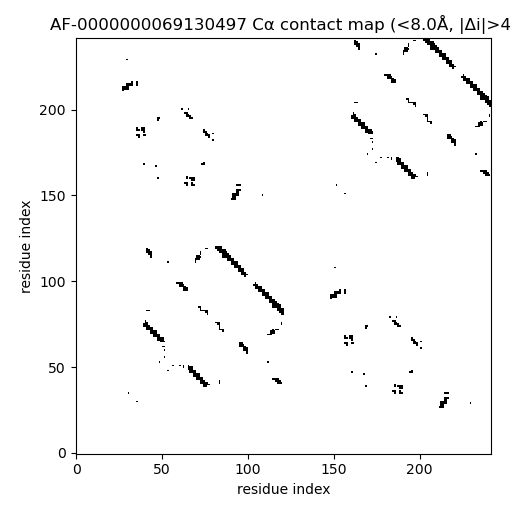OM 1635 O O . PRO B 1 86 ? 0.626 -11.539 13.312 1 98.75 86 PRO B O 1
ATOM 1638 N N . THR B 1 87 ? -1.588 -11.398 13.195 1 98.75 87 THR B N 1
ATOM 1639 C CA . THR B 1 87 ? -1.792 -12.398 14.234 1 98.75 87 THR B CA 1
ATOM 1640 C C . THR B 1 87 ? -2.477 -13.633 13.664 1 98.75 87 THR B C 1
ATOM 1642 O O . THR B 1 87 ? -2.434 -14.711 14.273 1 98.75 87 THR B O 1
ATOM 1645 N N . ASN B 1 88 ? -3.207 -13.539 12.594 1 98.69 88 ASN B N 1
ATOM 1646 C CA . ASN B 1 88 ? -3.818 -14.625 11.844 1 98.69 88 ASN B CA 1
ATOM 1647 C C . ASN B 1 88 ? -3.604 -14.461 10.344 1 98.69 88 ASN B C 1
ATOM 1649 O O . ASN B 1 88 ? -3.641 -13.344 9.828 1 98.69 88 ASN B O 1
ATOM 1653 N N . THR B 1 89 ? -3.375 -15.516 9.727 1 98.38 89 THR B N 1
ATOM 1654 C CA . THR B 1 89 ? -3.154 -15.484 8.289 1 98.38 89 THR B CA 1
ATOM 1655 C C . THR B 1 89 ? -3.943 -16.594 7.594 1 98.38 89 THR B C 1
ATOM 1657 O O . THR B 1 89 ? -4.414 -17.531 8.242 1 98.38 89 THR B O 1
ATOM 1660 N N . SER B 1 90 ? -4.188 -16.422 6.367 1 97.69 90 SER B N 1
ATOM 1661 C CA . SER B 1 90 ? -4.77 -17.438 5.484 1 97.69 90 SER B CA 1
ATOM 1662 C C . SER B 1 90 ? -4.102 -17.422 4.117 1 97.69 90 SER B C 1
ATOM 1664 O O . SER B 1 90 ? -3.387 -16.484 3.773 1 97.69 90 SER B O 1
ATOM 1666 N N . ASN B 1 91 ? -4.32 -18.484 3.408 1 97.56 91 ASN B N 1
ATOM 1667 C CA . ASN B 1 91 ? -3.771 -18.578 2.059 1 97.56 91 ASN B CA 1
ATOM 1668 C C . ASN B 1 91 ? -4.824 -18.266 1.001 1 97.56 91 ASN B C 1
ATOM 1670 O O . ASN B 1 91 ? -6.008 -18.531 1.199 1 97.56 91 ASN B O 1
ATOM 1674 N N . VAL B 1 92 ? -4.387 -17.672 -0.019 1 97.38 92 VAL B N 1
ATOM 1675 C CA . VAL B 1 92 ? -5.191 -17.469 -1.216 1 97.38 92 VAL B CA 1
ATOM 1676 C C . VAL B 1 92 ? -4.441 -17.969 -2.443 1 97.38 92 VAL B C 1
ATOM 1678 O O . VAL B 1 92 ? -3.23 -17.766 -2.568 1 97.38 92 VAL B O 1
ATOM 1681 N N . THR B 1 93 ? -5.121 -18.672 -3.271 1 97.88 93 THR B N 1
ATOM 1682 C CA . THR B 1 93 ? -4.512 -19.203 -4.488 1 97.88 93 THR B CA 1
ATOM 1683 C C . THR B 1 93 ? -5.027 -18.453 -5.715 1 97.88 93 THR B C 1
ATOM 1685 O O . THR B 1 93 ? -6.223 -18.156 -5.812 1 97.88 93 THR B O 1
ATOM 1688 N N . MET B 1 94 ? -4.164 -18.172 -6.648 1 97.81 94 MET B N 1
ATOM 1689 C CA . MET B 1 94 ? -4.48 -17.375 -7.828 1 97.81 94 MET B CA 1
ATOM 1690 C C . MET B 1 94 ? -3.857 -17.984 -9.078 1 97.81 94 MET B C 1
ATOM 1692 O O . MET B 1 94 ? -2.766 -18.547 -9.023 1 97.81 94 MET B O 1
ATOM 1696 N N . LEU B 1 95 ? -4.598 -17.797 -10.156 1 97.31 95 LEU B N 1
ATOM 1697 C CA . LEU B 1 95 ? -4.012 -18.156 -11.445 1 97.31 95 LEU B CA 1
ATOM 1698 C C . LEU B 1 95 ? -3.125 -17.031 -11.969 1 97.31 95 LEU B C 1
ATOM 1700 O O . LEU B 1 95 ? -3.549 -15.867 -12.023 1 97.31 95 LEU B O 1
ATOM 1704 N N . VAL B 1 96 ? -1.912 -17.422 -12.359 1 96.88 96 VAL B N 1
ATOM 1705 C CA . VAL B 1 96 ? -0.938 -16.469 -12.883 1 96.88 96 VAL B CA 1
ATOM 1706 C C . VAL B 1 96 ? -0.204 -17.078 -14.078 1 96.88 96 VAL B C 1
ATOM 1708 O O . VAL B 1 96 ? 0.12 -18.281 -14.07 1 96.88 96 VAL B O 1
ATOM 1711 N N . ARG B 1 97 ? 0.037 -16.266 -15.07 1 94.94 97 ARG B N 1
ATOM 1712 C CA . ARG B 1 97 ? 0.871 -16.688 -16.188 1 94.94 97 ARG B CA 1
ATOM 1713 C C . ARG B 1 97 ? 2.312 -16.219 -16 1 94.94 97 ARG B C 1
ATOM 1715 O O . ARG B 1 97 ? 2.564 -15.203 -15.359 1 94.94 97 ARG B O 1
ATOM 1722 N N . HIS B 1 98 ? 3.186 -17 -16.5 1 92.31 98 HIS B N 1
ATOM 1723 C CA . HIS B 1 98 ? 4.578 -16.562 -16.469 1 92.31 98 HIS B CA 1
ATOM 1724 C C . HIS B 1 98 ? 5.352 -17.109 -17.656 1 92.31 98 HIS B C 1
ATOM 1726 O O . HIS B 1 98 ? 4.934 -18.094 -18.281 1 92.31 98 HIS B O 1
ATOM 1732 N N . ARG B 1 99 ? 6.398 -16.453 -18 1 88.5 99 ARG B N 1
ATOM 1733 C CA . ARG B 1 99 ? 7.258 -16.875 -19.094 1 88.5 99 ARG B CA 1
ATOM 1734 C C . ARG B 1 99 ? 8.727 -16.656 -18.766 1 88.5 99 ARG B C 1
ATOM 1736 O O . ARG B 1 99 ? 9.086 -15.68 -18.109 1 88.5 99 ARG B O 1
ATOM 1743 N N . ARG B 1 100 ? 9.57 -17.594 -19.125 1 83.56 100 ARG B N 1
ATOM 1744 C CA . ARG B 1 100 ? 11.016 -17.438 -19.031 1 83.56 100 ARG B CA 1
ATOM 1745 C C . ARG B 1 100 ? 11.578 -16.812 -20.297 1 83.56 100 ARG B C 1
ATOM 1747 O O . ARG B 1 100 ? 12.57 -16.078 -20.25 1 83.56 100 ARG B O 1
ATOM 1754 N N . SER B 1 101 ? 10.969 -17.219 -21.312 1 80.12 101 SER B N 1
ATOM 1755 C CA . SER B 1 101 ? 11.258 -16.688 -22.641 1 80.12 101 SER B CA 1
ATOM 1756 C C . SER B 1 101 ? 9.977 -16.375 -23.406 1 80.12 101 SER B C 1
ATOM 1758 O O . SER B 1 101 ? 8.883 -16.672 -22.922 1 80.12 101 SER B O 1
ATOM 1760 N N . ASP B 1 102 ? 10.016 -15.688 -24.453 1 75.69 102 ASP B N 1
ATOM 1761 C CA . ASP B 1 102 ? 8.844 -15.312 -25.234 1 75.69 102 ASP B CA 1
ATOM 1762 C C . ASP B 1 102 ? 8.102 -16.547 -25.75 1 75.69 102 ASP B C 1
ATOM 1764 O O . ASP B 1 102 ? 6.91 -16.484 -26.047 1 75.69 102 ASP B O 1
ATOM 1768 N N . VAL B 1 103 ? 8.852 -17.609 -25.781 1 76.56 103 VAL B N 1
ATOM 1769 C CA . VAL B 1 103 ? 8.273 -18.812 -26.391 1 76.56 103 VAL B CA 1
ATOM 1770 C C . VAL B 1 103 ? 7.66 -19.688 -25.297 1 76.56 103 VAL B C 1
ATOM 1772 O O . VAL B 1 103 ? 6.777 -20.5 -25.562 1 76.56 103 VAL B O 1
ATOM 1775 N N . ASP B 1 104 ? 8.102 -19.469 -24.125 1 79.38 104 ASP B N 1
ATOM 1776 C CA . ASP B 1 104 ? 7.66 -20.281 -23 1 79.38 104 ASP B CA 1
ATOM 1777 C C . ASP B 1 104 ? 6.621 -19.547 -22.156 1 79.38 104 ASP B C 1
ATOM 1779 O O . ASP B 1 104 ? 6.938 -18.562 -21.484 1 79.38 104 ASP B O 1
ATOM 1783 N N . ASN B 1 105 ? 5.414 -19.938 -22.375 1 84.75 105 ASN B N 1
ATOM 1784 C CA . ASN B 1 105 ? 4.312 -19.375 -21.609 1 84.75 105 ASN B CA 1
ATOM 1785 C C . ASN B 1 105 ? 3.58 -20.438 -20.797 1 84.75 105 ASN B C 1
ATOM 1787 O O . ASN B 1 105 ? 3.113 -21.438 -21.359 1 84.75 105 ASN B O 1
ATOM 1791 N N . ASN B 1 106 ? 3.605 -20.25 -19.484 1 91.25 106 ASN B N 1
ATOM 1792 C CA . ASN B 1 106 ? 2.959 -21.188 -18.578 1 91.25 106 ASN B CA 1
ATOM 1793 C C . ASN B 1 106 ? 1.943 -20.484 -17.672 1 91.25 106 ASN B C 1
ATOM 1795 O O . ASN B 1 106 ? 2.027 -19.281 -17.469 1 91.25 106 ASN B O 1
ATOM 1799 N N . ILE B 1 107 ? 0.906 -21.25 -17.312 1 93.62 107 ILE B N 1
ATOM 1800 C CA . ILE B 1 107 ? -0.056 -20.797 -16.312 1 93.62 107 ILE B CA 1
ATOM 1801 C C . ILE B 1 107 ? 0.072 -21.656 -15.055 1 93.62 107 ILE B C 1
ATOM 1803 O O . ILE B 1 107 ? 0.132 -22.875 -15.141 1 93.62 107 ILE B O 1
ATOM 1807 N N . ASP B 1 108 ? 0.14 -21 -13.945 1 94.44 108 ASP B N 1
ATOM 1808 C CA . ASP B 1 108 ? 0.299 -21.719 -12.688 1 94.44 108 ASP B CA 1
ATOM 1809 C C . ASP B 1 108 ? -0.687 -21.219 -11.633 1 94.44 108 ASP B C 1
ATOM 1811 O O . ASP B 1 108 ? -1.086 -20.047 -11.656 1 94.44 108 ASP B O 1
ATOM 1815 N N . CYS B 1 109 ? -1.096 -22.156 -10.742 1 95.81 109 CYS B N 1
ATOM 1816 C CA . CYS B 1 109 ? -1.763 -21.766 -9.5 1 95.81 109 CYS B CA 1
ATOM 1817 C C . CYS B 1 109 ? -0.747 -21.406 -8.422 1 95.81 109 CYS B C 1
ATOM 1819 O O . CYS B 1 109 ? 0.019 -22.266 -7.977 1 95.81 109 CYS B O 1
ATOM 1821 N N . MET B 1 110 ? -0.739 -20.156 -8.078 1 96.5 110 MET B N 1
ATOM 1822 C CA . MET B 1 110 ? 0.211 -19.688 -7.074 1 96.5 110 MET B CA 1
ATOM 1823 C C . MET B 1 110 ? -0.501 -19.344 -5.77 1 96.5 110 MET B C 1
ATOM 1825 O O . MET B 1 110 ? -1.616 -18.828 -5.785 1 96.5 110 MET B O 1
ATOM 1829 N N . THR B 1 111 ? 0.154 -19.625 -4.66 1 97.56 111 THR B N 1
ATOM 1830 C CA . THR B 1 111 ? -0.436 -19.391 -3.344 1 97.56 111 THR B CA 1
ATOM 1831 C C . THR B 1 111 ? 0.28 -18.25 -2.623 1 97.56 111 THR B C 1
ATOM 1833 O O . THR B 1 111 ? 1.511 -18.188 -2.635 1 97.56 111 THR B O 1
ATOM 1836 N N . PHE B 1 112 ? -0.527 -17.406 -2.045 1 97.81 112 PHE B N 1
ATOM 1837 C CA . PHE B 1 112 ? -0.024 -16.25 -1.305 1 97.81 112 PHE B CA 1
ATOM 1838 C C . PHE B 1 112 ? -0.631 -16.203 0.092 1 97.81 112 PHE B C 1
ATOM 1840 O O . PHE B 1 112 ? -1.66 -16.828 0.352 1 97.81 112 PHE B O 1
ATOM 1847 N N . VAL B 1 113 ? 0.061 -15.406 0.878 1 98 113 VAL B N 1
ATOM 1848 C CA . VAL B 1 113 ? -0.413 -15.266 2.252 1 98 113 VAL B CA 1
ATOM 1849 C C . VAL B 1 113 ? -1.175 -13.945 2.4 1 98 113 VAL B C 1
ATOM 1851 O O . VAL B 1 113 ? -0.694 -12.891 1.98 1 98 113 VAL B O 1
ATOM 1854 N N . GLU B 1 114 ? -2.385 -14.07 3.002 1 98.31 114 GLU B N 1
ATOM 1855 C CA . GLU B 1 114 ? -3.143 -12.891 3.41 1 98.31 114 GLU B CA 1
ATOM 1856 C C . GLU B 1 114 ? -3.268 -12.812 4.93 1 98.31 114 GLU B C 1
ATOM 1858 O O . GLU B 1 114 ? -3.217 -13.836 5.613 1 98.31 114 GLU B O 1
ATOM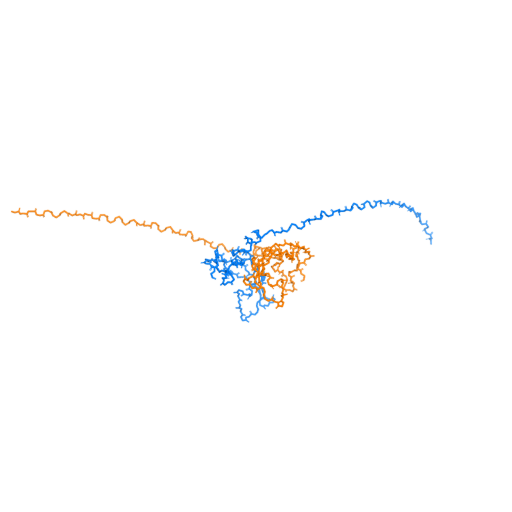 1863 N N . HIS B 1 115 ? -3.299 -11.586 5.359 1 98.81 115 HIS B N 1
ATOM 1864 C CA . HIS B 1 115 ? -3.463 -11.352 6.789 1 98.81 115 HIS B CA 1
ATOM 1865 C C . HIS B 1 115 ? -4.934 -11.156 7.148 1 98.81 115 HIS B C 1
ATOM 1867 O O . HIS B 1 115 ? -5.652 -10.422 6.465 1 98.81 115 HIS B O 1
ATOM 1873 N N . GLN B 1 116 ? -5.355 -11.797 8.219 1 98.81 116 GLN B N 1
ATOM 1874 C CA . GLN B 1 116 ? -6.754 -11.711 8.633 1 98.81 116 GLN B CA 1
ATOM 1875 C C . GLN B 1 116 ? -6.926 -10.734 9.789 1 98.81 116 GLN B C 1
ATOM 1877 O O . GLN B 1 116 ? -7.961 -10.07 9.906 1 98.81 116 GLN B O 1
ATOM 1882 N N . THR B 1 117 ? -5.957 -10.773 10.68 1 98.88 117 THR B N 1
ATOM 1883 C CA . THR B 1 117 ? -5.98 -9.867 11.82 1 98.88 117 THR B CA 1
ATOM 1884 C C . THR B 1 117 ? -4.59 -9.305 12.094 1 98.88 117 THR B C 1
ATOM 1886 O O . THR B 1 117 ? -3.582 -9.914 11.727 1 98.88 117 THR B O 1
ATOM 1889 N N . CYS B 1 118 ? -4.547 -8.125 12.648 1 98.88 118 CYS B N 1
ATOM 1890 C CA . CYS B 1 118 ? -3.311 -7.418 12.953 1 98.88 118 CYS B CA 1
ATOM 1891 C C . CYS B 1 118 ? -3.332 -6.875 14.375 1 98.88 118 CYS B C 1
ATOM 1893 O O . CYS B 1 118 ? -4.402 -6.605 14.922 1 98.88 118 CYS B O 1
ATOM 1895 N N . GLU B 1 119 ? -2.154 -6.738 14.898 1 98.69 119 GLU B N 1
ATOM 1896 C CA . GLU B 1 119 ? -2.047 -6.141 16.234 1 98.69 119 GLU B CA 1
ATOM 1897 C C . GLU B 1 119 ? -0.725 -5.398 16.391 1 98.69 119 GLU B C 1
ATOM 1899 O O . GLU B 1 119 ? 0.282 -5.766 15.789 1 98.69 119 GLU B O 1
ATOM 1904 N N . CYS B 1 120 ? -0.831 -4.34 17.203 1 98.69 120 CYS B N 1
ATOM 1905 C CA . CYS B 1 120 ? 0.392 -3.658 17.609 1 98.69 120 CYS B CA 1
ATOM 1906 C C . CYS B 1 120 ? 1.098 -4.422 18.719 1 98.69 120 CYS B C 1
ATOM 1908 O O . CYS B 1 120 ? 0.492 -4.727 19.75 1 98.69 120 CYS B O 1
ATOM 1910 N N . ARG B 1 121 ? 2.4 -4.766 18.484 1 97.56 121 ARG B N 1
ATOM 1911 C CA . ARG B 1 121 ? 3.197 -5.492 19.453 1 97.56 121 ARG B CA 1
ATOM 1912 C C . ARG B 1 121 ? 4.613 -4.934 19.547 1 97.56 121 ARG B C 1
ATOM 1914 O O . ARG B 1 121 ? 5.113 -4.352 18.578 1 97.56 121 ARG B O 1
#

Organism: Gadus morhua (NCBI:txid8049)

pLDDT: mean 81.5, std 24.76, range [28.8, 98.94]

=== Feature glossary ===
Reading guide. The protein is described through the following features:

Foldseek 3Di. A 3Di character summarizes, for each residue, the relative orientation of the Cα frame of its nearest spatial neighbor. Because it encodes fold topology rather than chemistry, 3Di alignments detect remote structural similarity that sequence alignment misses.

Contact-map, Ramachandran, and PAE plots. Plot images: a contact map (which residues are close in 3D, as an N×N binary image), a Ramachandran scatter (backbone torsion angles, revealing secondary-structure composition at a glance), and — for AlphaFold structures — a PAE heatmap (pairwise prediction confidence).

Radius of gyration, Cα contacts, bounding box. Radius of gyration (Rg) is the root-mean-square distance of Cα atoms from their centroid — a single number for overall size and compactness. A globular domain of N residues has Rg ≈ 2.2·N^0.38 Å; an extended or disordered chain has a much larger Rg. The Cα contact count is the number of residue pairs whose Cα atoms are within 8 Å and are more than four positions apart in sequence — a standard proxy for tertiary packing density. The bounding box is the smallest axis-aligned box enclosing all Cα atoms.

Secondary structure (8-state, DSSP). Eight-state secondary structure (DSSP): H is the canonical α-helix, G the tighter 3₁₀-helix, I the wider π-helix; E/B are β-structure, T and S are turns and bends, and '-' is e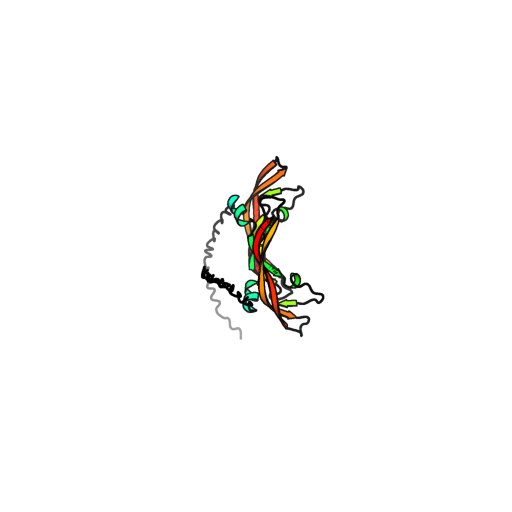verything else. DSSP derives these from the pattern of main-chain N–H···O=C hydrogen bonds, not from the sequence.

B-factor. B-factor (Debye–Waller factor) reflects atomic displacement in the crystal lattice. It is an experimental observable (units Å²), not a prediction; low values mean the atom is pinned down, high values mean it moves or is heterogeneous across the crystal.

pLDDT. pLDDT is the predicted lDDT-Cα score: AlphaFold's confidence that the local environment of each residue (all inter-atomic distances within 15 Å) is correctly placed. It is a per-residue number between 0 and 100, with higher meaning more reliable.

Nearest PDB structures. Nearest PDB neighbors are the top structural matches found by Foldseek when searching this structure against the entire Protein Data Bank. Each hit reports a TM-score (0 to 1; >0.5 almost always implies the same fold) and an E-value. These are *structural* homologs — they may share no detectable sequence similarity.

Solvent-accessible surface area. Accessible surface area quantifies burial. A residue with SASA near zero is packed into the hydrophobic core; one with SASA >100 Å² sits on the surface. Computed here via the Shrake–Rupley numerical algorithm with a 1.4 Å probe.

Rendered structure images. Structure images are PyMOL renders from six orthogonal camera directions. Cartoon representation draws helices as coils and strands as arrows; sticks shows the backbone as bonds; surface shows the solvent-excluded envelope. Rainbow coloring maps sequence position to hue (blue→red, N→C); chain coloring assigns a distinct color per polypeptide.

Backbone torsions (φ/ψ). φ (phi) and ψ (psi) are the two rotatable backbone dihedrals per residue: φ is the C(i-1)–N–Cα–C torsion, ψ is the N–Cα–C–N(i+1) torsion, both in degrees on (−180°, 180°]. α-helical residues cluster near (−60°, −45°); β-strand residues near (−120°, +130°). A Ramachandran plot is simply a scatter of (φ, ψ) for every residue.

Predicted aligned error. Predicted Aligned Error (PAE) is an AlphaFold confidence matrix: entry (i, j) is the expected error in the position of residue j, in ångströms, when the prediction is superimposed on the true structure at residue i. Low PAE within a block of residues means that block is internally rigid and well-predicted; high PAE between two blocks means their relative placement is uncertain even if each block individually is confident.

mmCIF coordinates. Structure coordinates are given as an mmCIF _atom_site loop: one row per atom with element, residue name, chain id, sequence number, and x/y/z position in Å. Only the four main-chain atoms per residue are included here; side chains are omitted to keep the record compact.

InterPro / GO / CATH / organism. Database cross-references. InterPro integrates a dozen domain/family signature databases into unified entries with residue-range hits. GO terms attach function/process/location labels with evidence codes. CATH codes position the fold in a four-level structural taxonomy. Organism is the NCBI-taxonomy species name.

Secondary structure (3-state, P-SEA). SS3 is a coarse helix/strand/coil call (letters a/b/c) made by the P-SEA algorithm from inter-Cα distances and dihedrals. It is less detailed than DSSP but needs only Cα positions.

Sequence. Sequence gives the chain of amino acids in standard one-letter code (A=alanine, C=cysteine, …, Y=tyrosine), read N→C. It is the only feature that is directly encoded by the gene; all structural features are derived from the folded form of this sequence.